Protein AF-A0A1I4VR45-F1 (afdb_monomer)

Secondary structure (DSSP, 8-state):
---SEEE-SS-EEETTEEP-TTS-HHHHHHHH-S-SEEETTTEEEETTTTEEEE-TTS-TTPPP---HHHHTT-EEEEES--TTSHHHHBT-SGGGTT-B-HHHHHHHHHHH-GGG--HHHHHHHHHHTSTTSTT-GGGSS--SS---S-EEETTEEE-TT--HHHHHHHHHTTTPPPPEE---S-SSS--TT----SEEEEE-SS-----TT--SEEEEEEEEEETTEEEEEEEEEEETT------

pLDDT: mean 89.6, std 9.97, range [45.88, 98.44]

Foldseek 3Di:
DDFQWEAEFAFTHGNNHGDPQLAACVVVCVVLNAFPDAQAQAKGHNLVAQKIWGQPVADSDDHDDRGSVRRLFIKIKAFLDALPDPLNQCQFAPFRRPLHALVSVQVVCVPPPVVPDDPVNSVLRHQLQDDVHVVDRSNTRGRNDHHAGWYDYVHQIDGWPDFLVNSQVSQVVVVHAGWWFDPPPPPPDPRTRDRPQQFGKTFGPPDDSDDPVPAQKTKGWIWTGTRRTTGIIMIHIDGHVPPDPND

Nearest PDB structures (foldseek):
  2cye-assembly3_D  TM=7.005E-01  e=1.967E+00  Thermus thermophilus HB8
  5m6k-assembly1_A  TM=5.484E-01  e=4.111E+00  Rhodnius prolixus
  4az1-assembly1_B  TM=4.831E-01  e=8.593E+00  Trypanosoma cruzi
  6v8l-assembly1_A  TM=2.311E-01  e=4.649E+00  Arachis hypogaea
  6v8h-assembly1_A  TM=2.171E-01  e=8.081E+00  Arachis hypogaea

Sequence (247 aa):
MTTDFQLTECEAYYKGKPLPFGKPIEEWEKLFGKPTRKFHEATFIWDHLGLAIDNGNVTKDQPYDPSFEVRKHDKLIIFYSNLDSPAGQKGKLKFAFERESAAYLINEYKKGNPALLTKELEKKITDDRSIGGEMGPDHFIYPYTPYKQTVTIDGSEIHAGISLKELNKNRKAKDLETFTFRDDNMNLVDESGTTNGDNGEYWNDNRKIECPKKQNYYFLNSVQYSGAELEYIKIGYRVQGDDSPYF

InterPro domains:
  IPR056640 Domain of unknown function DUF7738 [PF24880] (5-167)

Mean predicted aligned error: 5.23 Å

Structure (mmCIF, N/CA/C/O backbone):
data_AF-A0A1I4VR45-F1
#
_entry.id   AF-A0A1I4VR45-F1
#
loop_
_atom_site.group_PDB
_atom_site.id
_atom_site.type_symbol
_atom_site.label_atom_id
_atom_site.label_alt_id
_atom_site.label_comp_id
_atom_site.label_asym_id
_atom_site.label_entity_id
_atom_site.label_seq_id
_atom_site.pdbx_PDB_ins_code
_atom_site.Cartn_x
_atom_site.Cartn_y
_atom_site.Cartn_z
_atom_site.occupancy
_atom_site.B_iso_or_equiv
_atom_site.auth_seq_id
_atom_site.auth_comp_id
_atom_site.auth_asym_id
_atom_site.auth_atom_id
_atom_site.pdbx_PDB_model_num
ATOM 1 N N . MET A 1 1 ? -3.971 -21.003 12.040 1.00 45.88 1 MET A N 1
ATOM 2 C CA . MET A 1 1 ? -2.929 -19.961 11.933 1.00 45.88 1 MET A CA 1
ATOM 3 C C . MET A 1 1 ? -3.488 -18.709 12.579 1.00 45.88 1 MET A C 1
ATOM 5 O O . MET A 1 1 ? -4.634 -18.389 12.308 1.00 45.88 1 MET A O 1
ATOM 9 N N . THR A 1 2 ? -2.756 -18.062 13.480 1.00 59.88 2 THR A N 1
ATOM 10 C CA . THR A 1 2 ? -3.157 -16.757 14.026 1.00 59.88 2 THR A CA 1
ATOM 11 C C . THR A 1 2 ? -2.757 -15.678 13.035 1.00 59.88 2 THR A C 1
ATOM 13 O O . THR A 1 2 ? -1.574 -15.527 12.747 1.00 59.88 2 THR A O 1
ATOM 16 N N . THR A 1 3 ? -3.745 -14.972 12.496 1.00 82.25 3 THR A N 1
ATOM 17 C CA . THR A 1 3 ? -3.566 -13.816 11.619 1.00 82.25 3 THR A CA 1
ATOM 18 C C . THR A 1 3 ? -2.735 -12.749 12.325 1.00 82.25 3 THR A C 1
ATOM 20 O O . THR A 1 3 ? -3.047 -12.376 13.457 1.00 82.25 3 THR A O 1
ATOM 23 N N . ASP A 1 4 ? -1.681 -12.267 11.670 1.00 91.69 4 ASP A N 1
ATOM 24 C CA . ASP A 1 4 ? -0.754 -11.295 12.254 1.00 91.69 4 ASP A CA 1
ATOM 25 C C . ASP A 1 4 ? -1.441 -9.946 12.481 1.00 91.69 4 ASP A C 1
ATOM 27 O O . ASP A 1 4 ? -1.261 -9.359 13.542 1.00 91.69 4 ASP A O 1
ATOM 31 N N . PHE A 1 5 ? -2.264 -9.483 11.534 1.00 97.06 5 PHE A N 1
ATOM 32 C CA . PHE A 1 5 ? -3.072 -8.274 11.698 1.00 97.06 5 PHE A CA 1
ATOM 33 C C . PHE A 1 5 ? -4.554 -8.591 11.888 1.00 97.06 5 PHE A C 1
ATOM 35 O O . PHE A 1 5 ? -5.157 -9.368 11.137 1.00 97.06 5 PHE A O 1
ATOM 42 N N . GLN A 1 6 ? -5.145 -7.918 12.870 1.00 97.06 6 GLN A N 1
ATOM 43 C CA . GLN A 1 6 ? -6.573 -7.960 13.165 1.00 97.06 6 GLN A CA 1
ATOM 44 C C . GLN A 1 6 ? -7.091 -6.531 13.207 1.00 97.06 6 GLN A C 1
ATOM 46 O O . GLN A 1 6 ? -6.713 -5.753 14.083 1.00 97.06 6 GLN A O 1
ATOM 51 N N . LEU A 1 7 ? -7.904 -6.184 12.217 1.00 95.56 7 LEU A N 1
ATOM 52 C CA . LEU A 1 7 ? -8.380 -4.834 11.976 1.00 95.56 7 LEU A CA 1
ATOM 53 C C . LEU A 1 7 ? -9.901 -4.813 12.074 1.00 95.56 7 LEU A C 1
ATOM 55 O O . LEU A 1 7 ? -10.593 -5.694 11.564 1.00 95.56 7 LEU A O 1
ATOM 59 N N . THR A 1 8 ? -10.413 -3.782 12.718 1.00 92.69 8 THR A N 1
ATOM 60 C CA . THR A 1 8 ? -11.829 -3.421 12.761 1.00 92.69 8 THR A CA 1
ATOM 61 C C . THR A 1 8 ? -11.921 -1.902 12.662 1.00 92.69 8 THR A C 1
ATOM 63 O O . THR A 1 8 ? -10.898 -1.216 12.601 1.00 92.69 8 THR A O 1
ATOM 66 N N . GLU A 1 9 ? -13.128 -1.352 12.685 1.00 88.88 9 GLU A N 1
ATOM 67 C CA . GLU A 1 9 ? -13.327 0.099 12.795 1.00 88.88 9 GLU A CA 1
ATOM 68 C C . GLU A 1 9 ? -12.863 0.667 14.147 1.00 88.88 9 GLU A C 1
ATOM 70 O O . GLU A 1 9 ? -12.523 1.843 14.234 1.00 88.88 9 GLU A O 1
ATOM 75 N N . CYS A 1 10 ? -12.804 -0.146 15.205 1.00 89.62 10 CYS A N 1
ATOM 76 C CA . CYS A 1 10 ? -12.547 0.344 16.564 1.00 89.62 10 CYS A CA 1
ATOM 77 C C . CYS A 1 10 ? -11.183 -0.043 17.116 1.00 89.62 10 CYS A C 1
ATOM 79 O O . CYS A 1 10 ? -10.650 0.635 17.993 1.00 89.62 10 CYS A O 1
ATOM 81 N N . GLU A 1 11 ? -10.614 -1.130 16.616 1.00 92.25 11 GLU A N 1
ATOM 82 C CA . GLU A 1 11 ? -9.386 -1.704 17.134 1.00 92.25 11 GLU A CA 1
ATOM 83 C C . GLU A 1 11 ? -8.515 -2.216 15.987 1.00 92.25 11 GLU A C 1
ATOM 85 O O . GLU A 1 11 ? -9.010 -2.824 15.034 1.00 92.25 11 GLU A O 1
ATOM 90 N N . ALA A 1 12 ? -7.210 -1.984 16.102 1.00 94.94 12 ALA A N 1
ATOM 91 C CA . ALA A 1 12 ? -6.215 -2.427 15.140 1.00 94.94 12 ALA A CA 1
ATOM 92 C C . ALA A 1 12 ? -5.033 -3.050 15.893 1.00 94.94 12 ALA A C 1
ATOM 94 O O . ALA A 1 12 ? -4.385 -2.391 16.712 1.00 94.94 12 ALA A O 1
ATOM 95 N N . TYR A 1 13 ? -4.767 -4.327 15.631 1.00 96.75 13 TYR A N 1
ATOM 96 C CA . TYR A 1 13 ? -3.765 -5.121 16.336 1.00 96.75 13 TYR A CA 1
ATOM 97 C C . TYR A 1 13 ? -2.753 -5.744 15.380 1.00 96.75 13 TYR A C 1
ATOM 99 O O . TYR A 1 13 ? -3.104 -6.164 14.278 1.00 96.75 13 TYR A O 1
ATOM 107 N N . TYR A 1 14 ? -1.518 -5.890 15.862 1.00 96.56 14 TYR A N 1
ATOM 108 C CA . TYR A 1 14 ? -0.486 -6.741 15.280 1.00 96.56 14 TYR A CA 1
ATOM 109 C C . TYR A 1 14 ? 0.009 -7.749 16.322 1.00 96.56 14 TYR A C 1
ATOM 111 O O . TYR A 1 14 ? 0.486 -7.367 17.393 1.00 96.56 14 TYR A O 1
ATOM 119 N N . LYS A 1 15 ? -0.130 -9.047 16.035 1.00 94.50 15 LYS A N 1
ATOM 120 C CA . LYS A 1 15 ? 0.226 -10.165 16.928 1.00 94.50 15 LYS A CA 1
ATOM 121 C C . LYS A 1 15 ? -0.343 -9.989 18.344 1.00 94.50 15 LYS A C 1
ATOM 123 O O . LYS A 1 15 ? 0.348 -10.188 19.341 1.00 94.50 15 LYS A O 1
ATOM 128 N N . GLY A 1 16 ? -1.606 -9.559 18.419 1.00 94.06 16 GLY A N 1
ATOM 129 C CA . GLY A 1 16 ? -2.333 -9.310 19.669 1.00 94.06 16 GLY A CA 1
ATOM 130 C C . GLY A 1 16 ? -1.947 -8.026 20.416 1.00 94.06 16 GLY A C 1
ATOM 131 O O . GLY A 1 16 ? -2.488 -7.771 21.489 1.00 94.06 16 GLY A O 1
ATOM 132 N N . LYS A 1 17 ? -1.034 -7.202 19.884 1.00 95.75 17 LYS A N 1
ATOM 133 C CA . LYS A 1 17 ? -0.648 -5.909 20.472 1.00 95.75 17 LYS A CA 1
ATOM 134 C C . LYS A 1 17 ? -1.298 -4.747 19.710 1.00 95.75 17 LYS A C 1
ATOM 136 O O . LYS A 1 17 ? -1.306 -4.800 18.481 1.00 95.75 17 LYS A O 1
ATOM 141 N N . PRO A 1 18 ? -1.841 -3.720 20.393 1.00 95.31 18 PRO A N 1
ATOM 142 C CA . PRO A 1 18 ? -2.417 -2.556 19.722 1.00 95.31 18 PRO A CA 1
ATOM 143 C C . PRO A 1 18 ? -1.399 -1.859 18.819 1.00 95.31 18 PRO A C 1
ATOM 145 O O . PRO A 1 18 ? -0.242 -1.687 19.210 1.00 95.31 18 PRO A O 1
ATOM 148 N N . LEU A 1 19 ? -1.835 -1.431 17.636 1.00 96.06 19 LEU A N 1
ATOM 149 C CA . LEU A 1 19 ? -1.025 -0.601 16.751 1.00 96.06 19 LEU A CA 1
ATOM 150 C C . LEU A 1 19 ? -0.939 0.839 17.292 1.00 96.06 19 LEU A C 1
ATOM 152 O O . LEU A 1 19 ? -1.965 1.409 17.672 1.00 96.06 19 LEU A O 1
ATOM 156 N N . PRO A 1 20 ? 0.255 1.455 17.331 1.00 94.69 20 PRO A N 1
ATOM 157 C CA . PRO A 1 20 ? 0.484 2.714 18.029 1.00 94.69 20 PRO A CA 1
ATOM 158 C C . PRO A 1 20 ? 0.199 3.933 17.132 1.00 94.69 20 PRO A C 1
ATOM 160 O O . PRO A 1 20 ? 1.024 4.834 16.997 1.00 94.69 20 PRO A O 1
ATOM 163 N N . PHE A 1 21 ? -0.983 3.987 16.517 1.00 91.44 21 PHE A N 1
ATOM 164 C CA . PHE A 1 21 ? -1.409 5.159 15.747 1.00 91.44 21 PHE A CA 1
ATOM 165 C C . PHE A 1 21 ? -1.431 6.433 16.601 1.00 91.44 21 PHE A C 1
ATOM 167 O O . PHE A 1 21 ? -1.765 6.402 17.789 1.00 91.44 21 PHE A O 1
ATOM 174 N N . GLY A 1 22 ? -1.030 7.561 16.005 1.00 88.25 22 GLY A N 1
ATOM 175 C CA . GLY A 1 22 ? -0.855 8.825 16.724 1.00 88.25 22 GLY A CA 1
ATOM 176 C C . GLY A 1 22 ? 0.333 8.842 17.693 1.00 88.25 22 GLY A C 1
ATOM 177 O O . GLY A 1 22 ? 0.500 9.811 18.432 1.00 88.25 22 GLY A O 1
ATOM 178 N N . LYS A 1 23 ? 1.156 7.789 17.740 1.00 91.75 23 LYS A N 1
ATOM 179 C CA . LYS A 1 23 ? 2.387 7.761 18.536 1.00 91.75 23 LYS A CA 1
ATOM 180 C C . LYS A 1 23 ? 3.621 7.990 17.656 1.00 91.75 23 LYS A C 1
ATOM 182 O O . LYS A 1 23 ? 3.561 7.749 16.449 1.00 91.75 23 LYS A O 1
ATOM 187 N N . PRO A 1 24 ? 4.744 8.410 18.265 1.00 92.25 24 PRO A N 1
ATOM 188 C CA . PRO A 1 24 ? 6.026 8.497 17.577 1.00 92.25 24 PRO A CA 1
ATOM 189 C C . PRO A 1 24 ? 6.456 7.159 16.956 1.00 92.25 24 PRO A C 1
ATOM 191 O O . PRO A 1 24 ? 6.084 6.084 17.440 1.00 92.25 24 PRO A O 1
ATOM 194 N N . ILE A 1 25 ? 7.274 7.221 15.904 1.00 92.25 25 ILE A N 1
ATOM 195 C CA . ILE A 1 25 ? 7.778 6.059 15.163 1.00 92.25 25 ILE A CA 1
ATOM 196 C C . ILE A 1 25 ? 8.513 5.055 16.059 1.00 92.25 25 ILE A C 1
ATOM 198 O O . ILE A 1 25 ? 8.456 3.855 15.820 1.00 92.25 25 ILE A O 1
ATOM 202 N N . GLU A 1 26 ? 9.121 5.516 17.148 1.00 94.50 26 GLU A N 1
ATOM 203 C CA . GLU A 1 26 ? 9.800 4.690 18.142 1.00 94.50 26 GLU A CA 1
ATOM 204 C C . GLU A 1 26 ? 8.857 3.659 18.790 1.00 94.50 26 GLU A C 1
ATOM 206 O O . GLU A 1 26 ? 9.293 2.572 19.166 1.00 94.50 26 GLU A O 1
ATOM 211 N N . GLU A 1 27 ? 7.555 3.951 18.901 1.00 96.38 27 GLU A N 1
ATOM 212 C CA . GLU A 1 27 ? 6.568 2.968 19.369 1.00 96.38 27 GLU A CA 1
ATOM 213 C C . GLU A 1 27 ? 6.272 1.902 18.307 1.00 96.38 27 GLU A C 1
ATOM 215 O O . GLU A 1 27 ? 6.090 0.730 18.641 1.00 96.38 27 GLU A O 1
ATOM 220 N N . TRP A 1 28 ? 6.283 2.273 17.025 1.00 96.12 28 TRP A N 1
ATOM 221 C CA . TRP A 1 28 ? 6.156 1.328 15.913 1.00 96.12 28 TRP A CA 1
ATOM 222 C C . TRP A 1 28 ? 7.382 0.414 15.816 1.00 96.12 28 TRP A C 1
ATOM 224 O O . TRP A 1 28 ? 7.248 -0.795 15.618 1.00 96.12 28 TRP A O 1
ATOM 234 N N . GLU A 1 29 ? 8.579 0.956 16.049 1.00 96.44 29 GLU A N 1
ATOM 235 C CA . GLU A 1 29 ? 9.826 0.189 16.050 1.00 96.44 29 GLU A CA 1
ATOM 236 C C . GLU A 1 29 ? 9.860 -0.907 17.124 1.00 96.44 29 GLU A C 1
ATOM 238 O O . GLU A 1 29 ? 10.463 -1.960 16.918 1.00 96.44 29 GLU A O 1
ATOM 243 N N . LYS A 1 30 ? 9.173 -0.722 18.258 1.00 97.00 30 LYS A N 1
ATOM 244 C CA . LYS A 1 30 ? 9.039 -1.777 19.281 1.00 97.00 30 LYS A CA 1
ATOM 245 C C . LYS A 1 30 ? 8.255 -2.992 18.780 1.00 97.00 30 LYS A C 1
ATOM 247 O O . LYS A 1 30 ? 8.406 -4.081 19.337 1.00 97.00 30 LYS A O 1
ATOM 252 N N . LEU A 1 31 ? 7.399 -2.816 17.770 1.00 96.00 31 LEU A N 1
ATOM 253 C CA . LEU A 1 31 ? 6.607 -3.889 17.165 1.00 96.00 31 LEU A CA 1
ATOM 254 C C . LEU A 1 31 ? 7.294 -4.496 15.940 1.00 96.00 31 LEU A C 1
ATOM 256 O O . LEU A 1 31 ? 7.266 -5.716 15.770 1.00 96.00 31 LEU A O 1
ATOM 260 N N . PHE A 1 32 ? 7.893 -3.655 15.098 1.00 96.44 32 PHE A N 1
ATOM 261 C CA . PHE A 1 32 ? 8.393 -4.043 13.777 1.00 96.44 32 PHE A CA 1
ATOM 262 C C . PHE A 1 32 ? 9.925 -4.080 13.664 1.00 96.44 32 PHE A C 1
ATOM 264 O O . PHE A 1 32 ? 10.452 -4.533 12.653 1.00 96.44 32 PHE A O 1
ATOM 271 N N . GLY A 1 33 ? 10.657 -3.635 14.686 1.00 96.62 33 GLY A N 1
ATOM 272 C CA . GLY A 1 33 ? 12.092 -3.356 14.591 1.00 96.62 33 GLY A CA 1
ATOM 273 C C . GLY A 1 33 ? 12.367 -2.022 13.892 1.00 96.62 33 GLY A C 1
ATOM 274 O O . GLY A 1 33 ? 11.452 -1.247 13.628 1.00 96.62 33 GLY A O 1
ATOM 275 N N . LYS A 1 34 ? 13.632 -1.733 13.574 1.00 96.62 34 LYS A N 1
ATOM 276 C CA . LYS A 1 34 ? 13.997 -0.505 12.848 1.00 96.62 34 LYS A CA 1
ATOM 277 C C . LYS A 1 34 ? 13.484 -0.534 11.398 1.00 96.62 34 LYS A C 1
ATOM 279 O O . LYS A 1 34 ? 13.554 -1.598 10.774 1.00 96.62 34 LYS A O 1
ATOM 284 N N . PRO A 1 35 ? 13.009 0.600 10.847 1.00 96.25 35 PRO A N 1
ATOM 285 C CA . PRO A 1 35 ? 12.669 0.684 9.432 1.00 96.25 35 PRO A CA 1
ATOM 286 C C . PRO A 1 35 ? 13.918 0.430 8.582 1.00 96.25 35 PRO A C 1
ATOM 288 O O . PRO A 1 35 ? 15.029 0.813 8.950 1.00 96.25 35 PRO A O 1
ATOM 291 N N . THR A 1 36 ? 13.736 -0.233 7.443 1.00 96.44 36 THR A N 1
ATOM 292 C CA . THR A 1 36 ? 14.817 -0.531 6.494 1.00 96.44 36 THR A CA 1
ATOM 293 C C . THR A 1 36 ? 15.268 0.728 5.767 1.00 96.44 36 THR A C 1
ATOM 295 O O . THR A 1 36 ? 16.462 0.927 5.552 1.00 96.44 36 THR A O 1
ATOM 298 N N . ARG A 1 37 ? 14.315 1.595 5.423 1.00 93.69 37 ARG A N 1
ATOM 299 C CA . ARG A 1 37 ? 14.575 2.870 4.763 1.00 93.69 37 ARG A CA 1
ATOM 300 C C . ARG A 1 37 ? 13.486 3.874 5.093 1.00 93.69 37 ARG A C 1
ATOM 302 O O . ARG A 1 37 ? 12.403 3.518 5.565 1.00 93.69 37 ARG A O 1
ATOM 309 N N . LYS A 1 38 ? 13.786 5.132 4.808 1.00 89.25 38 LYS A N 1
ATOM 310 C CA . LYS A 1 38 ? 12.777 6.175 4.727 1.00 89.25 38 LYS A CA 1
ATOM 311 C C . LYS A 1 38 ? 12.531 6.528 3.271 1.00 89.25 38 LYS A C 1
ATOM 313 O O . LYS A 1 38 ? 13.450 6.478 2.455 1.00 89.25 38 LYS A O 1
ATOM 318 N N . PHE A 1 39 ? 11.300 6.899 2.970 1.00 81.69 39 PHE A N 1
ATOM 319 C CA . PHE A 1 39 ? 10.969 7.620 1.756 1.00 81.69 39 PHE A CA 1
ATOM 320 C C . PHE A 1 39 ? 10.630 9.050 2.177 1.00 81.69 39 PHE A C 1
ATOM 322 O O . PHE A 1 39 ? 9.685 9.276 2.931 1.00 81.69 39 PHE A O 1
ATOM 329 N N . HIS A 1 40 ? 11.481 9.999 1.779 1.00 77.44 40 HIS A N 1
ATOM 330 C CA . HIS A 1 40 ? 11.501 11.349 2.364 1.00 77.44 40 HIS A CA 1
ATOM 331 C C . HIS A 1 40 ? 11.670 11.306 3.900 1.00 77.44 40 HIS A C 1
ATOM 333 O O . HIS A 1 40 ? 12.160 10.313 4.435 1.00 77.44 40 HIS A O 1
ATOM 339 N N . GLU A 1 41 ? 11.315 12.369 4.624 1.00 74.94 41 GLU A N 1
ATOM 340 C CA . GLU A 1 41 ? 11.425 12.399 6.096 1.00 74.94 41 GLU A CA 1
ATOM 341 C C . GLU A 1 41 ? 10.168 11.903 6.835 1.00 74.94 41 GLU A C 1
ATOM 343 O O . GLU A 1 41 ? 10.192 11.742 8.058 1.00 74.94 41 GLU A O 1
ATOM 348 N N . ALA A 1 42 ? 9.086 11.612 6.108 1.00 79.00 42 ALA A N 1
ATOM 349 C CA . ALA A 1 42 ? 7.774 11.331 6.690 1.00 79.00 42 ALA A CA 1
ATOM 350 C C . ALA A 1 42 ? 7.296 9.881 6.549 1.00 79.00 42 ALA A C 1
ATOM 352 O O . ALA A 1 42 ? 6.427 9.458 7.316 1.00 79.00 42 ALA A O 1
ATOM 353 N N . THR A 1 43 ? 7.870 9.113 5.619 1.00 89.50 43 THR A N 1
ATOM 354 C CA . THR A 1 43 ? 7.450 7.737 5.347 1.00 89.50 43 THR A CA 1
ATOM 355 C C . THR A 1 43 ? 8.523 6.752 5.801 1.00 89.50 43 THR A C 1
ATOM 357 O O . THR A 1 43 ? 9.681 6.821 5.386 1.00 89.50 43 THR A O 1
ATOM 360 N N . PHE A 1 44 ? 8.136 5.792 6.635 1.00 94.19 44 PHE A N 1
ATOM 361 C CA . PHE A 1 44 ? 9.023 4.781 7.212 1.00 94.19 44 PHE A CA 1
ATOM 362 C C . PHE A 1 44 ? 8.665 3.410 6.654 1.00 94.19 44 PHE A C 1
ATOM 364 O O . PHE A 1 44 ? 7.510 2.997 6.740 1.00 94.19 44 PHE A O 1
ATOM 371 N N . ILE A 1 45 ? 9.640 2.706 6.080 1.00 96.75 45 ILE A N 1
ATOM 372 C CA . ILE A 1 45 ? 9.398 1.493 5.293 1.00 96.75 45 ILE A CA 1
ATOM 373 C C . ILE A 1 45 ? 10.164 0.322 5.900 1.00 96.75 45 ILE A C 1
ATOM 375 O O . ILE A 1 45 ? 11.376 0.386 6.114 1.00 96.75 45 ILE A O 1
ATOM 379 N N . TRP A 1 46 ? 9.456 -0.777 6.137 1.00 97.88 46 TRP A N 1
ATOM 380 C CA . TRP A 1 46 ? 10.020 -2.060 6.544 1.00 97.88 46 TRP A CA 1
ATOM 381 C C . TRP A 1 46 ? 9.993 -3.002 5.345 1.00 97.88 46 TRP A C 1
ATOM 383 O O . TRP A 1 46 ? 9.059 -3.791 5.186 1.00 97.88 46 TRP A O 1
ATOM 393 N N . ASP A 1 47 ? 11.029 -2.931 4.500 1.00 97.25 47 ASP A N 1
ATOM 394 C CA . ASP A 1 47 ? 11.085 -3.681 3.236 1.00 97.25 47 ASP A CA 1
ATOM 395 C C . ASP A 1 47 ? 10.910 -5.187 3.436 1.00 97.25 47 ASP A C 1
ATOM 397 O O . ASP A 1 47 ? 10.267 -5.847 2.629 1.00 97.25 47 ASP A O 1
ATOM 401 N N . HIS A 1 48 ? 11.460 -5.722 4.526 1.00 95.69 48 HIS A N 1
ATOM 402 C CA . HIS A 1 48 ? 11.408 -7.141 4.876 1.00 95.69 48 HIS A CA 1
ATOM 403 C C . HIS A 1 48 ? 10.046 -7.600 5.418 1.00 95.69 48 HIS A C 1
ATOM 405 O O . HIS A 1 48 ? 9.778 -8.801 5.446 1.00 95.69 48 HIS A O 1
ATOM 411 N N . LEU A 1 49 ? 9.201 -6.663 5.861 1.00 96.44 49 LEU A N 1
ATOM 412 C CA . LEU A 1 49 ? 7.848 -6.948 6.339 1.00 96.44 49 LEU A CA 1
ATOM 413 C C . LEU A 1 49 ? 6.780 -6.623 5.299 1.00 96.44 49 LEU A C 1
ATOM 415 O O . LEU A 1 49 ? 5.650 -7.039 5.492 1.00 96.44 49 LEU A O 1
ATOM 419 N N . GLY A 1 50 ? 7.080 -5.882 4.233 1.00 97.56 50 GLY A N 1
ATOM 420 C CA . GLY A 1 50 ? 6.044 -5.443 3.297 1.00 97.56 50 GLY A CA 1
ATOM 421 C C . GLY A 1 50 ? 5.138 -4.350 3.860 1.00 97.56 50 GLY A C 1
ATOM 422 O O . GLY A 1 50 ? 3.954 -4.310 3.531 1.00 97.56 50 GLY A O 1
ATOM 423 N N . LEU A 1 51 ? 5.677 -3.477 4.718 1.00 97.94 51 LEU A N 1
ATOM 424 C CA . LEU A 1 51 ? 4.916 -2.446 5.428 1.00 97.94 51 LEU A CA 1
ATOM 425 C C . LEU A 1 51 ? 5.503 -1.051 5.208 1.00 97.94 51 LEU A C 1
ATOM 427 O O . LEU A 1 51 ? 6.725 -0.892 5.136 1.00 97.94 51 LEU A O 1
ATOM 431 N N . ALA A 1 52 ? 4.638 -0.040 5.223 1.00 96.88 52 ALA A N 1
ATOM 432 C CA . ALA A 1 52 ? 5.034 1.353 5.393 1.00 96.88 52 ALA A CA 1
ATOM 433 C C . ALA A 1 52 ? 4.110 2.084 6.375 1.00 96.88 52 ALA A C 1
ATOM 435 O O . ALA A 1 52 ? 2.915 1.797 6.439 1.00 96.88 52 ALA A O 1
ATOM 436 N N . ILE A 1 53 ? 4.670 3.047 7.105 1.00 95.06 53 ILE A N 1
ATOM 437 C CA . ILE A 1 53 ? 3.914 4.088 7.803 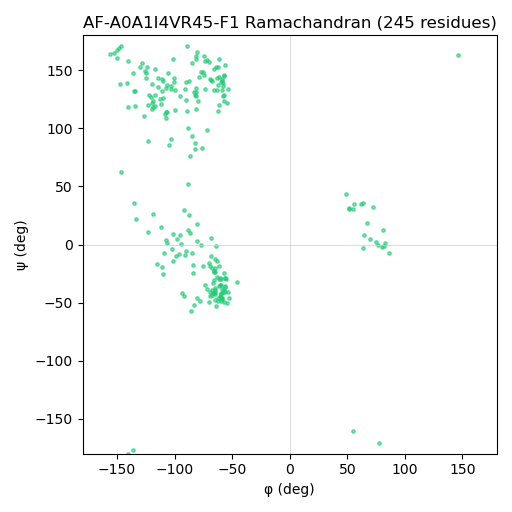1.00 95.06 53 ILE A CA 1
ATOM 438 C C . ILE A 1 53 ? 4.119 5.376 7.029 1.00 95.06 53 ILE A C 1
ATOM 440 O O . ILE A 1 53 ? 5.243 5.873 6.957 1.00 95.06 53 ILE A O 1
ATOM 444 N N . ASP A 1 54 ? 3.042 5.884 6.447 1.00 90.12 54 ASP A N 1
ATOM 445 C CA . ASP A 1 54 ? 3.030 7.104 5.656 1.00 90.12 54 ASP A CA 1
ATOM 446 C C . ASP A 1 54 ? 2.277 8.221 6.372 1.00 90.12 54 ASP A C 1
ATOM 448 O O . ASP A 1 54 ? 1.236 7.986 6.983 1.00 90.12 54 ASP A O 1
ATOM 452 N N . ASN A 1 55 ? 2.775 9.445 6.249 1.00 83.00 55 ASN A N 1
ATOM 453 C CA . ASN A 1 55 ? 2.044 10.635 6.647 1.00 83.00 55 ASN A CA 1
ATOM 454 C C . ASN A 1 55 ? 1.941 11.574 5.446 1.00 83.00 55 ASN A C 1
ATOM 456 O O . ASN A 1 55 ? 2.785 12.444 5.245 1.00 83.00 55 ASN A O 1
ATOM 460 N N . GLY A 1 56 ? 0.881 11.400 4.657 1.00 67.75 56 GLY A N 1
ATOM 461 C CA . GLY A 1 56 ? 0.655 12.175 3.435 1.00 67.75 56 GLY A CA 1
ATOM 462 C C . GLY A 1 56 ? 0.444 13.685 3.624 1.00 67.75 56 GLY A C 1
ATOM 463 O O . GLY A 1 56 ? 0.267 14.381 2.629 1.00 67.75 56 GLY A O 1
ATOM 464 N N . ASN A 1 57 ? 0.450 14.200 4.862 1.00 65.56 57 ASN A N 1
ATOM 465 C CA . ASN A 1 57 ? 0.334 15.634 5.154 1.00 65.56 57 ASN A CA 1
ATOM 466 C C . ASN A 1 57 ? 1.691 16.324 5.369 1.00 65.56 57 ASN A C 1
ATOM 468 O O . ASN A 1 57 ? 1.734 17.549 5.473 1.00 65.56 57 ASN A O 1
ATOM 472 N N . VAL A 1 58 ? 2.789 15.568 5.443 1.00 63.19 58 VAL A N 1
ATOM 473 C CA . VAL A 1 58 ? 4.137 16.121 5.602 1.00 63.19 58 VAL A CA 1
ATOM 474 C C . VAL A 1 58 ? 4.777 16.251 4.223 1.00 63.19 58 VAL A C 1
ATOM 476 O O . VAL A 1 58 ? 4.799 15.300 3.440 1.00 63.19 58 VAL A O 1
ATOM 479 N N . THR A 1 59 ? 5.283 17.439 3.890 1.00 62.56 59 THR A N 1
ATOM 480 C CA . THR A 1 59 ? 5.958 17.640 2.601 1.00 62.56 59 THR A CA 1
ATOM 481 C C . THR A 1 59 ? 7.337 16.979 2.598 1.00 62.56 59 THR A C 1
ATOM 483 O O . THR A 1 59 ? 7.947 16.761 3.643 1.00 62.56 59 THR A O 1
ATOM 486 N N . LYS A 1 60 ? 7.850 16.681 1.398 1.00 62.31 60 LYS A N 1
ATOM 487 C CA . LYS A 1 60 ? 9.128 15.989 1.154 1.00 62.31 60 LYS A CA 1
ATOM 488 C C . LYS A 1 60 ? 10.317 16.502 1.988 1.00 62.31 60 LYS A C 1
ATOM 490 O O . LYS A 1 60 ? 11.176 15.701 2.348 1.00 62.31 60 LYS A O 1
ATOM 495 N N . ASP A 1 61 ? 10.335 17.796 2.303 1.00 67.19 61 ASP A N 1
ATOM 496 C CA . ASP A 1 61 ? 11.454 18.484 2.958 1.00 67.19 61 ASP A CA 1
ATOM 497 C C . ASP A 1 61 ? 11.177 18.862 4.427 1.00 67.19 61 ASP A C 1
ATOM 499 O O . ASP A 1 61 ? 11.994 19.532 5.063 1.00 67.19 61 ASP A O 1
ATOM 503 N N . GLN A 1 62 ? 10.025 18.475 4.984 1.00 69.31 62 GLN A N 1
ATOM 504 C CA . GLN A 1 62 ? 9.709 18.755 6.383 1.00 69.31 62 GLN A CA 1
ATOM 505 C C . GLN A 1 62 ? 10.372 17.727 7.309 1.00 69.31 62 GLN A C 1
ATOM 507 O O . GLN A 1 62 ? 10.250 16.525 7.071 1.00 69.31 62 GLN A O 1
ATOM 512 N N . PRO A 1 63 ? 11.058 18.167 8.381 1.00 75.56 63 PRO A N 1
ATOM 513 C CA . PRO A 1 63 ? 11.657 17.248 9.335 1.00 75.56 63 PRO A CA 1
ATOM 514 C C . PRO A 1 63 ? 10.578 16.409 10.023 1.00 75.56 63 PRO A C 1
ATOM 516 O O . PRO A 1 63 ? 9.444 16.851 10.204 1.00 75.56 63 PRO A O 1
ATOM 519 N N . TYR A 1 64 ? 10.959 15.208 10.453 1.00 80.25 64 TYR A N 1
ATOM 520 C CA . TYR A 1 64 ? 10.093 14.347 11.251 1.00 80.25 64 TYR A CA 1
ATOM 521 C C . TYR A 1 64 ? 9.578 15.076 12.505 1.00 80.25 64 TYR A C 1
ATOM 523 O O . TYR A 1 64 ? 10.369 15.500 13.351 1.00 80.25 64 TYR A O 1
ATOM 531 N N . ASP A 1 65 ? 8.252 15.166 12.635 1.00 83.44 65 ASP A N 1
ATOM 532 C CA . ASP A 1 65 ? 7.569 15.667 13.827 1.00 83.44 65 ASP A CA 1
ATOM 533 C C . ASP A 1 65 ? 6.898 14.500 14.582 1.00 83.44 65 ASP A C 1
ATOM 535 O O . ASP A 1 65 ? 5.961 13.888 14.058 1.00 83.44 65 ASP A O 1
ATOM 539 N N . PRO A 1 66 ? 7.349 14.168 15.808 1.00 85.19 66 PRO A N 1
ATOM 540 C CA . PRO A 1 66 ? 6.741 13.124 16.632 1.00 85.19 66 PRO A CA 1
ATOM 541 C C . PRO A 1 66 ? 5.428 13.561 17.310 1.00 85.19 66 PRO A C 1
ATOM 543 O O . PRO A 1 66 ? 4.845 12.773 18.060 1.00 85.19 66 PRO A O 1
ATOM 546 N N . SER A 1 67 ? 4.971 14.803 17.116 1.00 86.00 67 SER A N 1
ATOM 547 C CA . SER A 1 67 ? 3.772 15.340 17.757 1.00 86.00 67 SER A CA 1
ATOM 548 C C . SER A 1 67 ? 2.505 14.595 17.338 1.00 86.00 67 SER A C 1
ATOM 550 O O . SER A 1 67 ? 2.314 14.214 16.183 1.00 86.00 67 SER A O 1
ATOM 552 N N . PHE A 1 68 ? 1.581 14.423 18.284 1.00 84.25 68 PHE A N 1
ATOM 553 C CA . PHE A 1 68 ? 0.290 13.794 18.002 1.00 84.25 68 PHE A CA 1
ATOM 554 C C . PHE A 1 68 ? -0.479 14.510 16.879 1.00 84.25 68 PHE A C 1
ATOM 556 O O . PHE A 1 68 ? -1.123 13.843 16.076 1.00 84.25 68 PHE A O 1
ATOM 563 N N . GLU A 1 69 ? -0.381 15.840 16.783 1.00 84.50 69 GLU A N 1
ATOM 564 C CA . GLU A 1 69 ? -1.085 16.628 15.763 1.00 84.50 69 GLU A CA 1
ATOM 565 C C . GLU A 1 69 ? -0.698 16.245 14.335 1.00 84.50 69 GLU A C 1
ATOM 567 O O . GLU A 1 69 ? -1.557 16.222 13.458 1.00 84.50 69 GLU A O 1
ATOM 572 N N . VAL A 1 70 ? 0.564 15.877 14.112 1.00 82.81 70 VAL A N 1
ATOM 573 C CA . VAL A 1 70 ? 1.019 15.345 12.825 1.00 82.81 70 VAL A CA 1
ATOM 574 C C . VAL A 1 70 ? 0.712 13.852 12.737 1.00 82.81 70 VAL A C 1
ATOM 576 O O . VAL A 1 70 ? 0.060 13.400 11.793 1.00 82.81 70 VAL A O 1
ATOM 579 N N . ARG A 1 71 ? 1.125 13.070 13.743 1.00 85.25 71 ARG A N 1
ATOM 580 C CA . ARG A 1 71 ? 1.080 11.596 13.711 1.00 85.25 71 ARG A CA 1
ATOM 581 C C . ARG A 1 71 ? -0.333 11.007 13.746 1.00 85.25 71 ARG A C 1
ATOM 583 O O . ARG A 1 71 ? -0.520 9.852 13.369 1.00 85.25 71 ARG A O 1
ATOM 590 N N . LYS A 1 72 ? -1.356 11.762 14.161 1.00 84.12 72 LYS A N 1
ATOM 591 C CA . LYS A 1 72 ? -2.765 11.328 14.075 1.00 84.12 72 LYS A CA 1
ATOM 592 C C . LYS A 1 72 ? -3.236 11.119 12.628 1.00 84.12 72 LYS A C 1
ATOM 594 O O . LYS A 1 72 ? -4.259 10.483 12.416 1.00 84.12 72 LYS A O 1
ATOM 599 N N . HIS A 1 73 ? -2.491 11.609 11.639 1.00 84.19 73 HIS A N 1
ATOM 600 C CA . HIS A 1 73 ? -2.774 11.384 10.221 1.00 84.19 73 HIS A CA 1
ATOM 601 C C . HIS A 1 73 ? -1.956 10.244 9.601 1.00 84.19 73 HIS A C 1
ATOM 603 O O . HIS A 1 73 ? -2.060 10.018 8.395 1.00 84.19 73 HIS A O 1
ATOM 609 N N . ASP A 1 74 ? -1.167 9.522 10.404 1.00 88.56 74 ASP A N 1
ATOM 610 C CA . ASP A 1 74 ? -0.409 8.370 9.927 1.00 88.56 74 ASP A CA 1
ATOM 611 C C . ASP A 1 74 ? -1.331 7.298 9.329 1.00 88.56 74 ASP A C 1
ATOM 613 O O . ASP A 1 74 ? -2.402 6.970 9.857 1.00 88.56 74 ASP A O 1
ATOM 617 N N . LYS A 1 75 ? -0.854 6.704 8.240 1.00 92.69 75 LYS A N 1
ATOM 618 C CA . LYS A 1 75 ? -1.481 5.616 7.502 1.00 92.69 75 LYS A CA 1
ATOM 619 C C . LYS A 1 75 ? -0.537 4.422 7.531 1.00 92.69 75 LYS A C 1
ATOM 621 O O . LYS A 1 75 ? 0.597 4.514 7.065 1.00 92.69 75 LYS A O 1
ATOM 626 N N . LEU A 1 76 ? -1.003 3.293 8.056 1.00 96.88 76 LEU A N 1
ATOM 627 C CA . LEU A 1 76 ? -0.319 2.017 7.858 1.00 96.88 76 LEU A CA 1
ATOM 628 C C . LEU A 1 76 ? -0.730 1.462 6.498 1.00 96.88 76 LEU A C 1
ATOM 630 O O . LEU A 1 76 ? -1.920 1.331 6.214 1.00 96.88 76 LEU A O 1
ATOM 634 N N . ILE A 1 77 ? 0.254 1.090 5.689 1.00 97.69 77 ILE A N 1
ATOM 635 C CA . ILE A 1 77 ? 0.050 0.444 4.397 1.00 97.69 77 ILE A CA 1
ATOM 636 C C . ILE A 1 77 ? 0.713 -0.933 4.431 1.00 97.69 77 ILE A C 1
ATOM 638 O O . ILE A 1 77 ? 1.904 -1.055 4.719 1.00 97.69 77 ILE A O 1
ATOM 642 N N . ILE A 1 78 ? -0.075 -1.971 4.153 1.00 98.44 78 ILE A N 1
ATOM 643 C CA . ILE A 1 78 ? 0.356 -3.371 4.074 1.00 98.44 78 ILE A CA 1
ATOM 644 C C . ILE A 1 78 ? 0.351 -3.767 2.600 1.00 98.44 78 ILE A C 1
ATOM 646 O O . ILE A 1 78 ? -0.716 -3.902 2.002 1.00 98.44 78 ILE A O 1
ATOM 650 N N . PHE A 1 79 ? 1.528 -3.940 2.007 1.00 98.38 79 PHE A N 1
ATOM 651 C CA . PHE A 1 79 ? 1.680 -4.154 0.569 1.00 98.38 79 PHE A CA 1
ATOM 652 C C . PHE A 1 79 ? 1.637 -5.635 0.212 1.00 98.38 79 PHE A C 1
ATOM 654 O O . PHE A 1 79 ? 2.460 -6.406 0.689 1.00 98.38 79 PHE A O 1
ATOM 661 N N . TYR A 1 80 ? 0.733 -6.024 -0.682 1.00 97.88 80 TYR A N 1
ATOM 662 C CA . TYR A 1 80 ? 0.683 -7.359 -1.292 1.00 97.88 80 TYR A CA 1
ATOM 663 C C . TYR A 1 80 ? 1.325 -7.400 -2.685 1.00 97.88 80 TYR A C 1
ATOM 665 O O . TYR A 1 80 ? 1.582 -8.482 -3.209 1.00 97.88 80 TYR A O 1
ATOM 673 N N . SER A 1 81 ? 1.650 -6.231 -3.241 1.00 96.81 81 SER A N 1
ATOM 674 C CA . SER A 1 81 ? 2.390 -6.056 -4.491 1.00 96.81 81 SER A CA 1
ATOM 675 C C . SER A 1 81 ? 3.578 -5.104 -4.309 1.00 96.81 81 SER A C 1
ATOM 677 O O . SER A 1 81 ? 3.593 -4.264 -3.412 1.00 96.81 81 SER A O 1
ATOM 679 N N . ASN A 1 82 ? 4.584 -5.227 -5.175 1.00 96.81 82 ASN A N 1
ATOM 680 C CA . ASN A 1 82 ? 5.749 -4.340 -5.249 1.00 96.81 82 ASN A CA 1
ATOM 681 C C . ASN A 1 82 ? 6.068 -3.987 -6.716 1.00 96.81 82 ASN A C 1
ATOM 683 O O . ASN A 1 82 ? 5.371 -4.430 -7.630 1.00 96.81 82 ASN A O 1
ATOM 687 N N . LEU A 1 83 ? 7.145 -3.237 -6.963 1.00 96.62 83 LEU A N 1
ATOM 688 C CA . LEU A 1 83 ? 7.547 -2.817 -8.315 1.00 96.62 83 LEU A CA 1
ATOM 689 C C . LEU A 1 83 ? 7.881 -3.975 -9.276 1.00 96.62 83 LEU A C 1
ATOM 691 O O . LEU A 1 83 ? 7.851 -3.776 -10.490 1.00 96.62 83 LEU A O 1
ATOM 695 N N . ASP A 1 84 ? 8.151 -5.172 -8.754 1.00 95.25 84 ASP A N 1
ATOM 696 C CA . ASP A 1 84 ? 8.442 -6.368 -9.551 1.00 95.25 84 ASP A CA 1
ATOM 697 C C . ASP A 1 84 ? 7.189 -7.199 -9.874 1.00 95.25 84 ASP A C 1
ATOM 699 O O . ASP A 1 84 ? 7.257 -8.119 -10.692 1.00 95.25 84 ASP A O 1
ATOM 703 N N . SER A 1 85 ? 6.039 -6.879 -9.268 1.00 95.19 85 SER A N 1
ATOM 704 C CA . SER A 1 85 ? 4.745 -7.509 -9.570 1.00 95.19 85 SER A CA 1
ATOM 705 C C . SER A 1 85 ? 4.311 -7.274 -11.028 1.00 95.19 85 SER A C 1
ATOM 707 O O . SER A 1 85 ? 4.771 -6.318 -11.660 1.00 95.19 85 SER A O 1
ATOM 709 N N . PRO A 1 86 ? 3.392 -8.085 -11.590 1.00 94.25 86 PRO A N 1
ATOM 710 C CA . PRO A 1 86 ? 2.881 -7.873 -12.946 1.00 94.25 86 PRO A CA 1
ATOM 711 C C . PRO A 1 86 ? 2.324 -6.463 -13.190 1.00 94.25 86 PRO A C 1
ATOM 713 O O . PRO A 1 86 ? 2.580 -5.879 -14.248 1.00 94.25 86 PRO A O 1
ATOM 716 N N . ALA A 1 87 ? 1.592 -5.900 -12.223 1.00 94.06 87 ALA A N 1
ATOM 717 C CA . ALA A 1 87 ? 1.121 -4.516 -12.274 1.00 94.06 87 ALA A CA 1
ATOM 718 C C . ALA A 1 87 ? 2.273 -3.501 -12.131 1.00 94.06 87 ALA A C 1
ATOM 720 O O . ALA A 1 87 ? 2.319 -2.518 -12.875 1.00 94.06 87 ALA A O 1
ATOM 721 N N . GLY A 1 88 ? 3.238 -3.765 -11.243 1.00 95.31 88 GLY A N 1
ATOM 722 C CA . GLY A 1 88 ? 4.435 -2.939 -11.041 1.00 95.31 88 GLY A CA 1
ATOM 723 C C . GLY A 1 88 ? 5.317 -2.820 -12.272 1.00 95.31 88 GLY A C 1
ATOM 724 O O . GLY A 1 88 ? 5.701 -1.719 -12.660 1.00 95.31 88 GLY A O 1
ATOM 725 N N . GLN A 1 89 ? 5.556 -3.930 -12.966 1.00 96.44 89 GLN A N 1
ATOM 726 C CA . GLN A 1 89 ? 6.373 -3.927 -14.175 1.00 96.44 89 GLN A CA 1
ATOM 727 C C . GLN A 1 89 ? 5.768 -3.077 -15.297 1.00 96.44 89 GLN A C 1
ATOM 729 O O . GLN A 1 89 ? 6.518 -2.546 -16.113 1.00 96.44 89 GLN A O 1
ATOM 734 N N . LYS A 1 90 ? 4.439 -2.936 -15.317 1.00 95.62 90 LYS A N 1
ATOM 735 C CA . LYS A 1 90 ? 3.674 -2.170 -16.309 1.00 95.62 90 LYS A CA 1
ATOM 736 C C . LYS A 1 90 ? 3.361 -0.736 -15.862 1.00 95.62 90 LYS A C 1
ATOM 738 O O . LYS A 1 90 ? 2.541 -0.090 -16.503 1.00 95.62 90 LYS A O 1
ATOM 743 N N . GLY A 1 91 ? 3.921 -0.267 -14.741 1.00 95.00 91 GLY A N 1
ATOM 744 C CA . GLY A 1 91 ? 3.655 1.078 -14.223 1.00 95.00 91 GLY A CA 1
ATOM 745 C C . GLY A 1 91 ? 2.192 1.318 -13.848 1.00 95.00 91 GLY A C 1
ATOM 746 O O . GLY A 1 91 ? 1.674 2.409 -14.062 1.00 95.00 91 GLY A O 1
ATOM 747 N N . LYS A 1 92 ? 1.491 0.296 -13.341 1.00 94.50 92 LYS A N 1
ATOM 748 C CA . LYS A 1 92 ? 0.059 0.388 -12.997 1.00 94.50 92 LYS A CA 1
ATOM 749 C C . LYS A 1 92 ? -0.226 0.543 -11.507 1.00 94.50 92 LYS A C 1
ATOM 751 O O . LYS A 1 92 ? -1.387 0.660 -11.136 1.00 94.50 92 LYS A O 1
ATOM 756 N N . LEU A 1 93 ? 0.798 0.498 -10.661 1.00 95.31 93 LEU A N 1
ATOM 757 C CA . LEU A 1 93 ? 0.609 0.611 -9.217 1.00 95.31 93 LEU A CA 1
ATOM 758 C C . LEU A 1 93 ? 0.286 2.055 -8.824 1.00 95.31 93 LEU A C 1
ATOM 760 O O . LEU A 1 93 ? 0.846 2.983 -9.406 1.00 95.31 93 LEU A O 1
ATOM 764 N N . LYS A 1 94 ? -0.556 2.256 -7.805 1.00 93.19 94 LYS A N 1
ATOM 765 C CA . LYS A 1 94 ? -1.074 3.582 -7.411 1.00 93.19 94 LYS A CA 1
ATOM 766 C C . LYS A 1 94 ? 0.019 4.637 -7.190 1.00 93.19 94 LYS A C 1
ATOM 768 O O . LYS A 1 94 ? -0.109 5.756 -7.674 1.00 93.19 94 LYS A O 1
ATOM 773 N N . PHE A 1 95 ? 1.084 4.296 -6.466 1.00 92.31 95 PHE A N 1
ATOM 774 C CA . PHE A 1 95 ? 2.176 5.211 -6.104 1.00 92.31 95 PHE A CA 1
ATOM 775 C C . PHE A 1 95 ? 3.365 5.168 -7.073 1.00 92.31 95 PHE A C 1
ATOM 777 O O . PHE A 1 95 ? 4.354 5.859 -6.854 1.00 92.31 95 PHE A O 1
ATOM 784 N N . ALA A 1 96 ? 3.301 4.338 -8.115 1.00 94.62 96 ALA A N 1
ATOM 785 C CA . ALA A 1 96 ? 4.334 4.210 -9.143 1.00 94.62 96 ALA A CA 1
ATOM 786 C C . ALA A 1 96 ? 3.701 4.172 -10.542 1.00 94.62 96 ALA A C 1
ATOM 788 O O . ALA A 1 96 ? 4.152 3.441 -11.428 1.00 94.62 96 ALA A O 1
ATOM 789 N N . PHE A 1 97 ? 2.618 4.932 -10.713 1.00 91.94 97 PHE A N 1
ATOM 790 C CA . PHE A 1 97 ? 1.910 5.036 -11.978 1.00 91.94 97 PHE A CA 1
ATOM 791 C C . PHE A 1 97 ? 2.860 5.566 -13.060 1.00 91.94 97 PHE A C 1
ATOM 793 O O . PHE A 1 97 ? 3.715 6.402 -12.774 1.00 91.94 97 PHE A O 1
ATOM 800 N N . GLU A 1 98 ? 2.769 5.013 -14.270 1.00 92.81 98 GLU A N 1
ATOM 801 C CA . GLU A 1 98 ? 3.651 5.285 -15.422 1.00 92.81 98 GLU A CA 1
ATOM 802 C C . GLU A 1 98 ? 5.129 4.896 -15.236 1.00 92.81 98 GLU A C 1
ATOM 804 O O . GLU A 1 98 ? 5.915 4.946 -16.187 1.00 92.81 98 GLU A O 1
ATOM 809 N N . ARG A 1 99 ? 5.534 4.409 -14.056 1.00 95.38 99 ARG A N 1
ATOM 810 C CA . ARG A 1 99 ? 6.870 3.841 -13.865 1.00 95.38 99 ARG A CA 1
ATOM 811 C C . ARG A 1 99 ? 6.896 2.393 -14.342 1.00 95.38 99 ARG A C 1
ATOM 813 O O . ARG A 1 99 ? 6.715 1.449 -13.580 1.00 95.38 99 ARG A O 1
ATOM 820 N N . GLU A 1 100 ? 7.167 2.205 -15.621 1.00 96.62 100 GLU A N 1
ATOM 821 C CA . GLU A 1 100 ? 7.400 0.878 -16.195 1.00 96.62 100 GLU A CA 1
ATOM 822 C C . GLU A 1 100 ? 8.791 0.339 -15.820 1.00 96.62 100 GLU A C 1
ATOM 824 O O . GLU A 1 100 ? 9.753 1.100 -15.663 1.00 96.62 100 GLU A O 1
ATOM 829 N N . SER A 1 101 ? 8.926 -0.984 -15.680 1.00 97.12 101 SER A N 1
ATOM 830 C CA . SER A 1 101 ? 10.222 -1.611 -15.395 1.00 97.12 101 SER A CA 1
ATOM 831 C C . SER A 1 101 ? 11.151 -1.581 -16.609 1.00 97.12 101 SER A C 1
ATOM 833 O O . SER A 1 101 ? 10.713 -1.491 -17.757 1.00 97.12 101 SER A O 1
ATOM 835 N N . ALA A 1 102 ? 12.459 -1.715 -16.361 1.00 97.38 102 ALA A N 1
ATOM 836 C CA . ALA A 1 102 ? 13.444 -1.781 -17.436 1.00 97.38 102 ALA A CA 1
ATOM 837 C C . ALA A 1 102 ? 13.161 -2.976 -18.354 1.00 97.38 102 ALA A C 1
ATOM 839 O O . ALA A 1 102 ? 13.113 -2.828 -19.572 1.00 97.38 102 ALA A O 1
ATOM 840 N N . ALA A 1 103 ? 12.891 -4.143 -17.760 1.00 96.62 103 ALA A N 1
ATOM 841 C CA . ALA A 1 103 ? 12.572 -5.361 -18.494 1.00 96.62 103 ALA A CA 1
ATOM 842 C C . ALA A 1 103 ? 11.328 -5.198 -19.381 1.00 96.62 103 ALA A C 1
ATOM 844 O O . ALA A 1 103 ? 11.341 -5.638 -20.531 1.00 96.62 103 ALA A O 1
ATOM 845 N N . TYR A 1 104 ? 10.279 -4.540 -18.874 1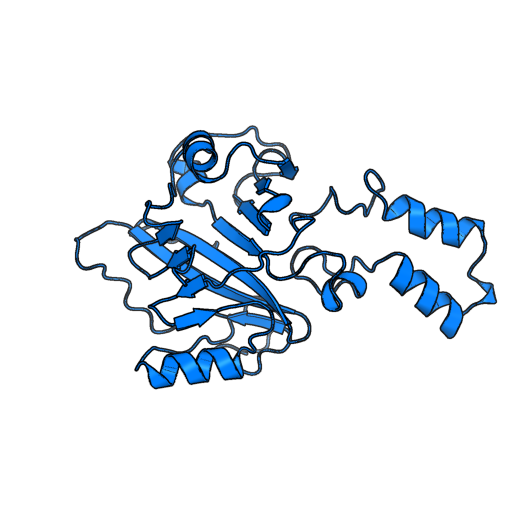.00 97.06 104 TYR A N 1
ATOM 846 C CA . TYR A 1 104 ? 9.066 -4.275 -19.643 1.00 97.06 104 TYR A CA 1
ATOM 847 C C . TYR A 1 104 ? 9.348 -3.360 -20.838 1.00 97.06 104 TYR A C 1
ATOM 849 O O . TYR A 1 104 ? 9.083 -3.745 -21.973 1.00 97.06 104 TYR A O 1
ATOM 857 N N . LEU A 1 105 ? 9.971 -2.204 -20.608 1.00 96.81 105 LEU A N 1
ATOM 858 C CA . LEU A 1 105 ? 10.294 -1.243 -21.666 1.00 96.81 105 LEU A CA 1
ATOM 859 C C . LEU A 1 105 ? 11.191 -1.834 -22.748 1.00 96.81 105 LEU A C 1
ATOM 861 O O . LEU A 1 105 ? 10.911 -1.697 -23.936 1.00 96.81 105 LEU A O 1
ATOM 865 N N . ILE A 1 106 ? 12.254 -2.530 -22.346 1.00 97.38 106 ILE A N 1
ATOM 866 C CA . ILE A 1 106 ? 13.170 -3.203 -23.271 1.00 97.38 106 ILE A CA 1
ATOM 867 C C . ILE A 1 106 ? 12.404 -4.215 -24.133 1.00 97.38 106 ILE A C 1
ATOM 869 O O . ILE A 1 106 ? 12.646 -4.313 -25.337 1.00 97.38 106 ILE A O 1
ATOM 873 N N . ASN A 1 107 ? 11.469 -4.959 -23.540 1.00 97.19 107 ASN A N 1
ATOM 874 C CA . ASN A 1 107 ? 10.629 -5.904 -24.267 1.00 97.19 107 ASN A CA 1
ATOM 875 C C . ASN A 1 107 ? 9.682 -5.200 -25.255 1.00 97.19 107 ASN A C 1
ATOM 877 O O . ASN A 1 107 ? 9.548 -5.652 -26.390 1.00 97.19 107 ASN A O 1
ATOM 881 N N . GLU A 1 108 ? 9.069 -4.081 -24.868 1.00 96.31 108 GLU A N 1
ATOM 882 C CA . GLU A 1 108 ? 8.199 -3.303 -25.759 1.00 96.31 108 GLU A CA 1
ATOM 883 C C . GLU A 1 108 ? 8.977 -2.696 -26.935 1.00 96.31 108 GLU A C 1
ATOM 885 O O . GLU A 1 108 ? 8.541 -2.814 -28.082 1.00 96.31 108 GLU A O 1
ATOM 890 N N . TYR A 1 109 ? 10.185 -2.171 -26.703 1.00 96.69 109 TYR A N 1
ATOM 891 C CA . TYR A 1 109 ? 11.079 -1.758 -27.787 1.00 96.69 109 TYR A CA 1
ATOM 892 C C . TYR A 1 109 ? 11.420 -2.921 -28.723 1.00 96.69 109 TYR A C 1
ATOM 894 O O . TYR A 1 109 ? 11.328 -2.765 -29.939 1.00 96.69 109 TYR A O 1
ATOM 902 N N . LYS A 1 110 ? 11.765 -4.099 -28.183 1.00 96.50 110 LYS A N 1
ATOM 903 C CA . LYS A 1 110 ? 12.091 -5.292 -28.988 1.00 96.50 110 LYS A CA 1
ATOM 904 C C . LYS A 1 110 ? 10.929 -5.733 -29.884 1.00 96.50 110 LYS A C 1
ATOM 906 O O . LYS A 1 110 ? 11.181 -6.202 -30.991 1.00 96.50 110 LYS A O 1
ATOM 911 N N . LYS A 1 111 ? 9.681 -5.576 -29.433 1.00 96.38 111 LYS A N 1
ATOM 912 C CA . LYS A 1 111 ? 8.484 -5.926 -30.217 1.00 96.38 111 LYS A CA 1
ATOM 913 C C . LYS A 1 111 ? 8.097 -4.856 -31.234 1.00 96.38 111 LYS A C 1
ATOM 915 O O . LYS A 1 111 ? 7.753 -5.198 -32.360 1.00 96.38 111 LYS A O 1
ATOM 920 N N . GLY A 1 112 ? 8.092 -3.589 -30.824 1.00 95.69 112 GLY A N 1
ATOM 921 C CA . GLY A 1 112 ? 7.526 -2.499 -31.617 1.00 95.69 112 GLY A CA 1
ATOM 922 C C . GLY A 1 112 ? 8.538 -1.808 -32.522 1.00 95.69 112 GLY A C 1
ATOM 923 O O . GLY A 1 112 ? 8.243 -1.547 -33.682 1.00 95.69 112 GLY A O 1
ATOM 924 N N . ASN A 1 113 ? 9.733 -1.515 -32.002 1.00 93.75 113 ASN A N 1
ATOM 925 C CA . ASN A 1 113 ? 10.742 -0.700 -32.682 1.00 93.75 113 ASN A CA 1
ATOM 926 C C . ASN A 1 113 ? 12.175 -1.158 -32.338 1.00 93.75 113 ASN A C 1
ATOM 928 O O . ASN A 1 113 ? 12.951 -0.378 -31.777 1.00 93.75 113 ASN A O 1
ATOM 932 N N . PRO A 1 114 ? 12.569 -2.403 -32.672 1.00 93.25 114 PRO A N 1
ATOM 933 C CA . PRO A 1 114 ? 13.849 -2.967 -32.237 1.00 93.25 114 PRO A CA 1
ATOM 934 C C . PRO A 1 114 ? 15.062 -2.169 -32.735 1.00 93.25 114 PRO A C 1
ATOM 936 O O . PRO A 1 114 ? 16.081 -2.127 -32.054 1.00 93.25 114 PRO A O 1
ATOM 939 N N . ALA A 1 115 ? 14.949 -1.489 -33.882 1.00 94.25 115 ALA A N 1
ATOM 940 C CA . ALA A 1 115 ? 16.009 -0.641 -34.429 1.00 94.25 115 ALA A CA 1
ATOM 941 C C . ALA A 1 115 ? 16.330 0.595 -33.562 1.00 94.25 115 ALA A C 1
ATOM 943 O O . ALA A 1 115 ? 17.431 1.130 -33.665 1.00 94.25 115 ALA A O 1
ATOM 944 N N . LEU A 1 116 ? 15.394 1.046 -32.716 1.00 94.31 116 LEU A N 1
ATOM 945 C CA . LEU A 1 116 ? 15.610 2.169 -31.795 1.00 94.31 116 LEU A CA 1
ATOM 946 C C . LEU A 1 116 ? 16.300 1.740 -30.492 1.00 94.31 116 LEU A C 1
ATOM 948 O O . LEU A 1 116 ? 16.838 2.588 -29.784 1.00 94.31 116 LEU A O 1
ATOM 952 N N . LEU A 1 117 ? 16.307 0.441 -30.173 1.00 96.69 117 LEU A N 1
ATOM 953 C CA . LEU A 1 117 ? 16.943 -0.082 -28.968 1.00 96.69 117 LEU A CA 1
ATOM 954 C C . LEU A 1 117 ? 18.447 -0.263 -29.187 1.00 96.69 117 LEU A C 1
ATOM 956 O O . LEU A 1 117 ? 18.934 -1.357 -29.474 1.00 96.69 117 LEU A O 1
ATOM 960 N N . THR A 1 118 ? 19.195 0.826 -29.049 1.00 97.12 118 THR A N 1
ATOM 961 C CA . THR A 1 118 ? 20.658 0.753 -29.014 1.00 97.12 118 THR A CA 1
ATOM 962 C C . THR A 1 118 ? 21.144 0.197 -27.674 1.00 97.12 118 THR A C 1
ATOM 964 O O . THR A 1 118 ? 20.422 0.218 -26.673 1.00 97.12 118 THR A O 1
ATOM 967 N N . LYS A 1 119 ? 22.398 -0.269 -27.622 1.00 97.00 119 LYS A N 1
ATOM 968 C CA . LYS A 1 119 ? 23.015 -0.728 -26.365 1.00 97.00 119 LYS A CA 1
ATOM 969 C C . LYS A 1 119 ? 23.092 0.395 -25.332 1.00 97.00 119 LYS A C 1
ATOM 971 O O . LYS A 1 119 ? 22.923 0.148 -24.142 1.00 97.00 119 LYS A O 1
ATOM 976 N N . GLU A 1 120 ? 23.332 1.622 -25.786 1.00 97.50 120 GLU A N 1
ATOM 977 C CA . GLU A 1 120 ? 23.374 2.814 -24.942 1.00 97.50 120 GLU A CA 1
ATOM 978 C C . GLU A 1 120 ? 21.999 3.105 -24.336 1.00 97.50 120 GLU A C 1
ATOM 980 O O . GLU A 1 120 ? 21.908 3.384 -23.142 1.00 97.50 120 GLU A O 1
ATOM 985 N N . LEU A 1 121 ? 20.925 2.988 -25.128 1.00 97.12 121 LEU A N 1
ATOM 986 C CA . LEU A 1 121 ? 19.561 3.172 -24.638 1.00 97.12 121 LEU A CA 1
ATOM 987 C C . LEU A 1 121 ? 19.152 2.057 -23.666 1.00 97.12 121 LEU A C 1
ATOM 989 O O . LEU A 1 121 ? 18.588 2.353 -22.617 1.00 97.12 121 LEU A O 1
ATOM 993 N N . GLU A 1 122 ? 19.461 0.793 -23.969 1.00 97.56 122 GLU A N 1
ATOM 994 C CA . GLU A 1 122 ? 19.183 -0.341 -23.073 1.00 97.56 122 GLU A CA 1
ATOM 995 C C . GLU A 1 122 ? 19.906 -0.181 -21.725 1.00 97.56 122 GLU A C 1
ATOM 997 O O . GLU A 1 122 ? 19.303 -0.380 -20.663 1.00 97.56 122 GLU A O 1
ATOM 1002 N N . LYS A 1 123 ? 21.172 0.260 -21.755 1.00 97.88 123 LYS A N 1
ATOM 1003 C CA . LYS A 1 123 ? 21.933 0.583 -20.545 1.00 97.88 123 LYS A CA 1
ATOM 1004 C C . LYS A 1 123 ? 21.290 1.735 -19.778 1.00 97.88 123 LYS A C 1
ATOM 1006 O O . LYS A 1 123 ? 21.064 1.587 -18.584 1.00 97.88 123 LYS A O 1
ATOM 1011 N N . LYS A 1 124 ? 20.937 2.835 -20.452 1.00 97.75 124 LYS A N 1
ATOM 1012 C CA . LYS A 1 124 ? 20.268 3.980 -19.820 1.00 97.75 124 LYS A CA 1
ATOM 1013 C C . LYS A 1 124 ? 18.961 3.564 -19.137 1.00 97.75 124 LYS A C 1
ATOM 1015 O O . LYS A 1 124 ? 18.774 3.847 -17.964 1.00 97.75 124 LYS A O 1
ATOM 1020 N N . ILE A 1 125 ? 18.091 2.827 -19.835 1.00 97.75 125 ILE A N 1
ATOM 1021 C CA . ILE A 1 125 ? 16.819 2.334 -19.279 1.00 97.75 125 ILE A CA 1
ATOM 1022 C C . ILE A 1 125 ? 17.050 1.515 -18.003 1.00 97.75 125 ILE A C 1
ATOM 1024 O O . ILE A 1 125 ? 16.269 1.637 -17.055 1.00 97.75 125 ILE A O 1
ATOM 1028 N N . THR A 1 126 ? 18.094 0.681 -18.000 1.00 97.69 126 THR A N 1
ATOM 1029 C CA . THR A 1 126 ? 18.468 -0.170 -16.865 1.00 97.69 126 THR A CA 1
ATOM 1030 C C . THR A 1 126 ? 19.022 0.651 -15.704 1.00 97.69 126 THR A C 1
ATOM 1032 O O . THR A 1 126 ? 18.543 0.493 -14.583 1.00 97.69 126 THR A O 1
ATOM 1035 N N . ASP A 1 127 ? 19.981 1.540 -15.970 1.00 97.88 127 ASP A N 1
ATOM 1036 C CA . ASP A 1 127 ? 20.608 2.400 -14.964 1.00 97.88 127 ASP A CA 1
ATOM 1037 C C . ASP A 1 127 ? 19.560 3.296 -14.289 1.00 97.88 127 ASP A C 1
ATOM 1039 O O . ASP A 1 127 ? 19.457 3.288 -13.063 1.00 97.88 127 ASP A O 1
ATOM 1043 N N . ASP A 1 128 ? 18.713 3.969 -15.079 1.00 97.19 128 ASP A N 1
ATOM 1044 C CA . ASP A 1 128 ? 17.652 4.860 -14.592 1.00 97.19 128 ASP A CA 1
ATOM 1045 C C . ASP A 1 128 ? 16.693 4.139 -13.630 1.00 97.19 128 ASP A C 1
ATOM 1047 O O . ASP A 1 128 ? 16.096 4.768 -12.767 1.00 97.19 128 ASP A O 1
ATOM 1051 N N . ARG A 1 129 ? 16.514 2.820 -13.767 1.00 96.94 129 ARG A N 1
ATOM 1052 C CA . ARG A 1 129 ? 15.552 2.013 -12.988 1.00 96.94 129 ARG A CA 1
ATOM 1053 C C . ARG A 1 129 ? 16.200 1.128 -11.930 1.00 96.94 129 ARG A C 1
ATOM 1055 O O . ARG A 1 129 ? 15.486 0.387 -11.249 1.00 96.94 129 ARG A O 1
ATOM 1062 N N . SER A 1 130 ? 17.519 1.191 -11.810 1.00 95.69 130 SER A N 1
ATOM 1063 C CA . SER A 1 130 ? 18.285 0.550 -10.746 1.00 95.69 130 SER A CA 1
ATOM 1064 C C . SER A 1 130 ? 18.248 1.389 -9.462 1.00 95.69 130 SER A C 1
ATOM 1066 O O . SER A 1 130 ? 17.826 2.542 -9.487 1.00 95.69 130 SER A O 1
ATOM 1068 N N . ILE A 1 131 ? 18.650 0.811 -8.326 1.00 93.94 131 ILE A N 1
ATOM 1069 C CA . ILE A 1 131 ? 18.739 1.550 -7.053 1.00 93.94 131 ILE A CA 1
ATOM 1070 C C . ILE A 1 131 ? 19.682 2.749 -7.221 1.00 93.94 131 ILE A C 1
ATOM 1072 O O . ILE A 1 131 ? 20.817 2.576 -7.663 1.00 93.94 131 ILE A O 1
ATOM 1076 N N . GLY A 1 132 ? 19.214 3.942 -6.846 1.00 93.56 132 GLY A N 1
ATOM 1077 C CA . GLY A 1 132 ? 19.940 5.206 -7.002 1.00 93.56 132 GLY A CA 1
ATOM 1078 C C . GLY A 1 132 ? 19.856 5.839 -8.399 1.00 93.56 132 GLY A C 1
ATOM 1079 O O . GLY A 1 132 ? 20.425 6.910 -8.605 1.00 93.56 132 GLY A O 1
ATOM 1080 N N . GLY A 1 133 ? 19.171 5.200 -9.353 1.00 95.94 133 GLY A N 1
ATOM 1081 C CA . GLY A 1 133 ? 18.784 5.812 -10.627 1.00 95.94 133 GLY A CA 1
ATOM 1082 C C . GLY A 1 133 ? 17.523 6.670 -10.487 1.00 95.94 133 GLY A C 1
ATOM 1083 O O . GLY A 1 133 ? 16.760 6.496 -9.544 1.00 95.9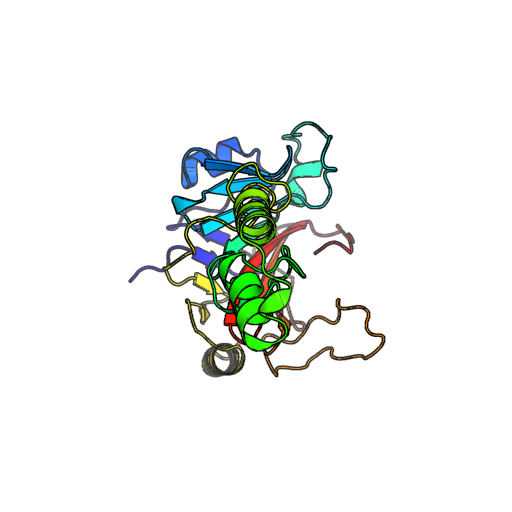4 133 GLY A O 1
ATOM 1084 N N . GLU A 1 134 ? 17.258 7.566 -11.445 1.00 94.00 134 GLU A N 1
ATOM 1085 C CA . GLU A 1 134 ? 16.159 8.555 -11.372 1.00 94.00 134 GLU A CA 1
ATOM 1086 C C . GLU A 1 134 ? 14.758 7.950 -11.142 1.00 94.00 134 GLU A C 1
ATOM 1088 O O . GLU A 1 134 ? 13.894 8.572 -10.529 1.00 94.00 134 GLU A O 1
ATOM 1093 N N . MET A 1 135 ? 14.536 6.725 -11.620 1.00 94.75 135 MET A N 1
ATOM 1094 C CA . MET A 1 135 ? 13.306 5.932 -11.495 1.00 94.75 135 MET A CA 1
ATOM 1095 C C . MET A 1 135 ? 13.565 4.619 -10.730 1.00 94.75 135 MET A C 1
ATOM 1097 O O . MET A 1 135 ? 12.892 3.594 -10.951 1.00 94.75 135 MET A O 1
ATOM 1101 N N . GLY A 1 136 ? 14.583 4.637 -9.868 1.00 94.81 136 GLY A N 1
ATOM 1102 C CA . GLY A 1 136 ? 14.989 3.549 -8.994 1.00 94.81 136 GLY A CA 1
ATOM 1103 C C . GLY A 1 136 ? 13.927 3.194 -7.953 1.00 94.81 136 GLY A C 1
ATOM 1104 O O . GLY A 1 136 ? 13.110 4.035 -7.574 1.00 94.81 136 GLY A O 1
ATOM 1105 N N . PRO A 1 137 ? 13.889 1.935 -7.485 1.00 94.00 137 PRO A N 1
ATOM 1106 C CA . PRO A 1 137 ? 12.868 1.470 -6.549 1.00 94.00 137 PRO A CA 1
ATOM 1107 C C . PRO A 1 137 ? 12.928 2.164 -5.174 1.00 94.00 137 PRO A C 1
ATOM 1109 O O . PRO A 1 137 ? 11.931 2.195 -4.456 1.00 94.00 137 PRO A O 1
ATOM 1112 N N . ASP A 1 138 ? 14.064 2.763 -4.819 1.00 92.31 138 ASP A N 1
ATOM 1113 C CA . ASP A 1 138 ? 14.277 3.552 -3.604 1.00 92.31 138 ASP A CA 1
ATOM 1114 C C . ASP A 1 138 ? 13.529 4.899 -3.602 1.00 92.31 138 ASP A C 1
ATOM 1116 O O . ASP A 1 138 ? 13.288 5.464 -2.533 1.00 92.31 138 ASP A O 1
ATOM 1120 N N . HIS A 1 139 ? 13.065 5.362 -4.768 1.00 91.44 139 HIS A N 1
ATOM 1121 C CA . HIS A 1 139 ? 12.211 6.545 -4.923 1.00 91.44 139 HIS A CA 1
ATOM 1122 C C . HIS A 1 139 ? 10.711 6.262 -4.784 1.00 91.44 139 HIS A C 1
ATOM 1124 O O . HIS A 1 139 ? 9.894 7.133 -5.074 1.00 91.44 139 HIS A O 1
ATOM 1130 N N . PHE A 1 140 ? 10.328 5.064 -4.340 1.00 93.31 140 PHE A N 1
ATOM 1131 C CA . PHE A 1 140 ? 8.927 4.693 -4.177 1.00 93.31 140 PHE A CA 1
ATOM 1132 C C . PHE A 1 140 ? 8.662 4.100 -2.795 1.00 93.31 140 PHE A C 1
ATOM 1134 O O . PHE A 1 140 ? 9.529 3.479 -2.172 1.00 93.31 140 PHE A O 1
ATOM 1141 N N . ILE A 1 141 ? 7.421 4.247 -2.331 1.00 94.12 141 ILE A N 1
ATOM 1142 C CA . ILE A 1 141 ? 6.967 3.705 -1.044 1.00 94.12 141 ILE A CA 1
ATOM 1143 C C . ILE A 1 141 ? 6.909 2.167 -1.016 1.00 94.12 141 ILE A C 1
ATOM 1145 O O . ILE A 1 141 ? 6.943 1.578 0.061 1.00 94.12 141 ILE A O 1
ATOM 1149 N N . TYR A 1 142 ? 6.857 1.503 -2.178 1.00 96.38 142 TYR A N 1
ATOM 1150 C CA . TYR A 1 142 ? 6.708 0.046 -2.267 1.00 96.38 142 TYR A CA 1
ATOM 1151 C C . TYR A 1 142 ? 7.869 -0.707 -1.604 1.00 96.38 142 TYR A C 1
ATOM 1153 O O . TYR A 1 142 ? 9.008 -0.590 -2.060 1.00 96.38 142 TYR A O 1
ATOM 1161 N N . PRO A 1 143 ? 7.594 -1.541 -0.590 1.00 97.06 143 PRO A N 1
ATOM 1162 C CA . PRO A 1 143 ? 8.573 -2.443 -0.004 1.00 97.06 143 PRO A CA 1
ATOM 1163 C C . PRO A 1 143 ? 9.192 -3.385 -1.039 1.00 97.06 143 PRO A C 1
ATOM 1165 O O . PRO A 1 143 ? 8.502 -3.876 -1.935 1.00 97.06 143 PRO A O 1
ATOM 1168 N N . TYR A 1 144 ? 10.471 -3.723 -0.878 1.00 95.94 144 TYR A N 1
ATOM 1169 C CA . TYR A 1 144 ? 11.111 -4.708 -1.759 1.00 95.94 144 TYR A CA 1
ATOM 1170 C C . TYR A 1 144 ? 10.518 -6.114 -1.608 1.00 95.94 144 TYR A C 1
ATOM 1172 O O . TYR A 1 144 ? 10.464 -6.857 -2.585 1.00 95.94 144 TYR A O 1
ATOM 1180 N N . THR A 1 145 ? 10.030 -6.483 -0.419 1.00 96.44 145 THR A N 1
ATOM 1181 C CA . THR A 1 145 ? 9.327 -7.756 -0.196 1.00 96.44 145 THR A CA 1
ATOM 1182 C C . THR A 1 145 ? 7.852 -7.500 0.108 1.00 96.44 145 THR A C 1
ATOM 1184 O O . THR A 1 145 ? 7.560 -6.851 1.109 1.00 96.44 145 THR A O 1
ATOM 1187 N N . PRO A 1 146 ? 6.908 -8.033 -0.688 1.00 96.69 146 PRO A N 1
ATOM 1188 C CA . PRO A 1 146 ? 5.490 -7.974 -0.351 1.00 96.69 146 PRO A CA 1
ATOM 1189 C C . PRO A 1 146 ? 5.161 -8.785 0.905 1.00 96.69 146 PRO A C 1
ATOM 1191 O O . PRO A 1 146 ? 5.785 -9.814 1.192 1.00 96.69 146 PRO A O 1
ATOM 1194 N N . TYR A 1 147 ? 4.128 -8.355 1.617 1.00 97.56 147 TYR A N 1
ATOM 1195 C CA . TYR A 1 147 ? 3.525 -9.081 2.718 1.00 97.56 147 TYR A CA 1
ATOM 1196 C C . TYR A 1 147 ? 2.939 -10.410 2.237 1.00 97.56 147 TYR A C 1
ATOM 1198 O O . TYR A 1 147 ? 2.312 -10.498 1.182 1.00 97.56 147 TYR A O 1
ATOM 1206 N N . LYS A 1 148 ? 3.159 -11.468 3.022 1.00 93.31 148 LYS A N 1
ATOM 1207 C CA . LYS A 1 148 ? 2.809 -12.846 2.630 1.00 93.31 148 LYS A CA 1
ATOM 1208 C C . LYS A 1 148 ? 1.738 -13.487 3.499 1.00 93.31 148 LYS A C 1
ATOM 1210 O O . LYS A 1 148 ? 1.212 -14.528 3.123 1.00 93.31 148 LYS A O 1
ATOM 1215 N N . GLN A 1 149 ? 1.474 -12.924 4.673 1.00 94.44 149 GLN A N 1
ATOM 1216 C CA . GLN A 1 149 ? 0.519 -13.506 5.610 1.00 94.44 149 GLN A CA 1
ATOM 1217 C C . GLN A 1 149 ? -0.886 -12.968 5.343 1.00 94.44 149 GLN A C 1
ATOM 1219 O O . GLN A 1 149 ? -1.083 -12.031 4.573 1.00 94.44 149 GLN A O 1
ATOM 1224 N N . THR A 1 150 ? -1.862 -13.570 6.005 1.00 95.00 150 THR A N 1
ATOM 1225 C CA . THR A 1 150 ? -3.244 -13.098 6.003 1.00 95.00 150 THR A CA 1
ATOM 1226 C C . THR A 1 150 ? -3.399 -11.894 6.938 1.00 95.00 150 THR A C 1
ATOM 1228 O O . THR A 1 150 ? -2.744 -11.811 7.979 1.00 95.00 150 THR A O 1
ATOM 1231 N N . VAL A 1 151 ? -4.310 -10.990 6.587 1.00 96.88 151 VAL A N 1
ATOM 1232 C CA . VAL A 1 151 ? -4.857 -9.911 7.424 1.00 96.88 151 VAL A CA 1
ATOM 1233 C C . VAL A 1 151 ? -6.352 -10.163 7.604 1.00 96.88 151 VAL A C 1
ATOM 1235 O O . VAL A 1 151 ? -6.990 -10.739 6.727 1.00 96.88 151 VAL A O 1
ATOM 1238 N N . THR A 1 152 ? -6.938 -9.735 8.721 1.00 96.94 152 THR A N 1
ATOM 1239 C CA . THR A 1 152 ? -8.401 -9.728 8.876 1.00 96.94 152 THR A CA 1
ATOM 1240 C C . THR A 1 152 ? -8.933 -8.310 8.995 1.00 96.94 152 THR A C 1
ATOM 1242 O O . THR A 1 152 ? -8.369 -7.520 9.745 1.00 96.94 152 THR A O 1
ATOM 1245 N N . ILE A 1 153 ? -10.023 -8.011 8.282 1.00 95.56 153 ILE A N 1
ATOM 1246 C CA . ILE A 1 153 ? -10.840 -6.804 8.471 1.00 95.56 153 ILE A CA 1
ATOM 1247 C C . ILE A 1 153 ? -12.248 -7.251 8.863 1.00 95.56 153 ILE A C 1
ATOM 1249 O O . ILE A 1 153 ? -12.895 -7.984 8.111 1.00 95.56 153 ILE A O 1
ATOM 1253 N N . ASP A 1 154 ? -12.698 -6.855 10.053 1.00 93.25 154 ASP A N 1
ATOM 1254 C CA . ASP A 1 154 ? -13.960 -7.283 10.682 1.00 93.25 154 ASP A CA 1
ATOM 1255 C C . ASP A 1 154 ? -14.071 -8.815 10.791 1.00 93.25 154 ASP A C 1
ATOM 1257 O O . ASP A 1 154 ? -15.139 -9.411 10.684 1.00 93.25 154 ASP A O 1
ATOM 1261 N N . GLY A 1 155 ? -12.924 -9.488 10.930 1.00 92.75 155 GLY A N 1
ATOM 1262 C CA . GLY A 1 155 ? -12.836 -10.948 10.940 1.00 92.75 155 GLY A CA 1
ATOM 1263 C C . GLY A 1 155 ? -12.950 -11.617 9.563 1.00 92.75 155 GLY A C 1
ATOM 1264 O O . GLY A 1 155 ? -12.859 -12.843 9.490 1.00 92.75 155 GLY A O 1
ATOM 1265 N N . SER A 1 156 ? -13.117 -10.875 8.461 1.00 95.25 156 SER A N 1
ATOM 1266 C CA . SER A 1 156 ? -12.971 -11.410 7.099 1.00 95.25 156 SER A CA 1
ATOM 1267 C C . SER A 1 156 ? -11.505 -11.427 6.681 1.00 95.25 156 SER A C 1
ATOM 1269 O O . SER A 1 156 ? -10.813 -10.423 6.819 1.00 95.25 156 SER A O 1
ATOM 1271 N N . GLU A 1 157 ? -11.038 -12.557 6.156 1.00 95.69 157 GLU A N 1
ATOM 1272 C CA . GLU A 1 157 ? -9.643 -12.746 5.756 1.00 95.69 157 GLU A CA 1
ATOM 1273 C C . GLU A 1 157 ? -9.336 -12.088 4.408 1.00 95.69 157 GLU A C 1
ATOM 1275 O O . GLU A 1 157 ? -10.162 -12.083 3.494 1.00 95.69 157 GLU A O 1
ATOM 1280 N N . ILE A 1 158 ? -8.122 -11.554 4.304 1.00 96.00 158 ILE A N 1
ATOM 1281 C CA . ILE A 1 158 ? -7.522 -10.962 3.111 1.00 96.00 158 ILE A CA 1
ATOM 1282 C C . ILE A 1 158 ? -6.098 -11.504 3.015 1.00 96.00 158 ILE A C 1
ATOM 1284 O O . ILE A 1 158 ? -5.367 -11.504 4.004 1.00 96.00 158 ILE A O 1
ATOM 1288 N N . HIS A 1 159 ? -5.702 -11.969 1.837 1.00 95.06 159 HIS A N 1
ATOM 1289 C CA . HIS A 1 159 ? -4.372 -12.508 1.571 1.00 95.06 159 HIS A CA 1
ATOM 1290 C C . HIS A 1 159 ? -3.957 -12.194 0.131 1.00 95.06 159 HIS A C 1
ATOM 1292 O O . HIS A 1 159 ? -4.773 -11.757 -0.681 1.00 95.06 159 HIS A O 1
ATOM 1298 N N . ALA A 1 160 ? -2.695 -12.460 -0.208 1.00 93.19 160 ALA A N 1
ATOM 1299 C CA . ALA A 1 160 ? -2.201 -12.302 -1.572 1.00 93.19 160 ALA A CA 1
ATOM 1300 C C . ALA A 1 160 ? -3.080 -13.075 -2.574 1.00 93.19 160 ALA A C 1
ATOM 1302 O O . ALA A 1 160 ? -3.427 -14.234 -2.335 1.00 93.19 160 ALA A O 1
ATOM 1303 N N . GLY A 1 161 ? -3.435 -12.432 -3.688 1.00 92.44 161 GLY A N 1
ATOM 1304 C CA . GLY A 1 161 ? -4.212 -13.037 -4.774 1.00 92.44 161 GLY A CA 1
ATOM 1305 C C . GLY A 1 161 ? -5.729 -13.109 -4.561 1.00 92.44 161 GLY A C 1
ATOM 1306 O O . GLY A 1 161 ? -6.424 -13.553 -5.472 1.00 92.44 161 GLY A O 1
ATOM 1307 N N . ILE A 1 162 ? -6.267 -12.670 -3.415 1.00 95.12 162 ILE A N 1
ATOM 1308 C CA . ILE A 1 162 ? -7.723 -12.562 -3.255 1.00 95.12 162 ILE A CA 1
ATOM 1309 C C . ILE A 1 162 ? -8.268 -11.490 -4.208 1.00 95.12 162 ILE A C 1
ATOM 1311 O O . ILE A 1 162 ? -7.720 -10.394 -4.291 1.00 95.12 162 ILE A O 1
ATOM 1315 N N . SER A 1 163 ? -9.344 -11.804 -4.928 1.00 94.75 163 SER A N 1
ATOM 1316 C CA . SER A 1 163 ? -10.058 -10.820 -5.753 1.00 94.75 163 SER A CA 1
ATOM 1317 C C . SER A 1 163 ? -11.080 -10.043 -4.921 1.00 94.75 163 SER A C 1
ATOM 1319 O O . SER A 1 163 ? -11.619 -10.573 -3.946 1.00 94.75 163 SER A O 1
ATOM 1321 N N . LEU A 1 164 ? -11.453 -8.832 -5.349 1.00 95.31 164 LEU A N 1
ATOM 1322 C CA . LEU A 1 164 ? -12.521 -8.071 -4.687 1.00 95.31 164 LEU A CA 1
ATOM 1323 C C . LEU A 1 164 ? -13.841 -8.857 -4.635 1.00 95.31 164 LEU A C 1
ATOM 1325 O O . LEU A 1 164 ? -14.538 -8.854 -3.621 1.00 95.31 164 LEU A O 1
ATOM 1329 N N . LYS A 1 165 ? -14.168 -9.578 -5.715 1.00 94.62 165 LYS A N 1
ATOM 1330 C CA . LYS A 1 165 ? -15.360 -10.432 -5.796 1.00 94.62 165 LYS A CA 1
ATOM 1331 C C . LYS A 1 165 ? -15.354 -11.519 -4.723 1.00 94.62 165 LYS A C 1
ATOM 1333 O O . LYS A 1 165 ? -16.379 -11.760 -4.084 1.00 94.62 165 LYS A O 1
ATOM 1338 N N . GLU A 1 166 ? -14.220 -12.185 -4.534 1.00 95.81 166 GLU A N 1
ATOM 1339 C CA . GLU A 1 166 ? -14.065 -13.221 -3.514 1.00 95.81 166 GLU A CA 1
ATOM 1340 C C . GLU A 1 166 ? -14.085 -12.636 -2.101 1.00 95.81 166 GLU A C 1
ATOM 1342 O O . GLU A 1 166 ? -14.819 -13.136 -1.249 1.00 95.81 166 GLU A O 1
ATOM 1347 N N . LEU A 1 167 ? -13.380 -11.526 -1.871 1.00 95.94 167 LEU A N 1
ATOM 1348 C CA . LEU A 1 167 ? -13.418 -10.798 -0.604 1.00 95.94 167 LEU A CA 1
ATOM 1349 C C . LEU A 1 167 ? -14.857 -10.426 -0.219 1.00 95.94 167 LEU A C 1
ATOM 1351 O O . LE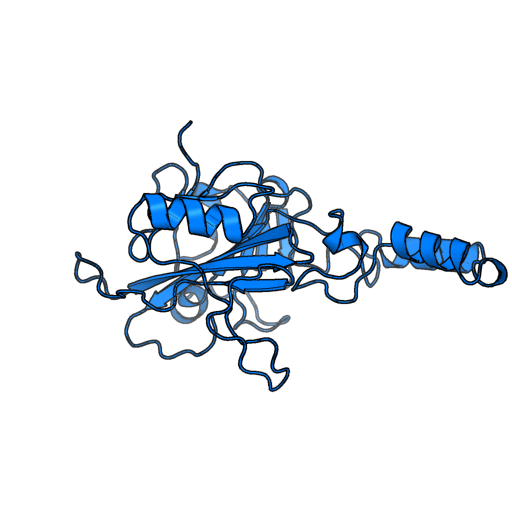U A 1 167 ? -15.312 -10.736 0.882 1.00 95.94 167 LEU A O 1
ATOM 1355 N N . ASN A 1 168 ? -15.612 -9.830 -1.140 1.00 96.06 168 ASN A N 1
ATOM 1356 C CA . ASN A 1 168 ? -17.000 -9.443 -0.898 1.00 96.06 168 ASN A CA 1
ATOM 1357 C C . ASN A 1 168 ? -17.929 -10.644 -0.700 1.00 96.06 168 ASN A C 1
ATOM 1359 O O . ASN A 1 168 ? -18.857 -10.571 0.105 1.00 96.06 168 ASN A O 1
ATOM 1363 N N . LYS A 1 169 ? -17.676 -11.772 -1.373 1.00 96.69 169 LYS A N 1
ATOM 1364 C CA . LYS A 1 169 ? -18.388 -13.029 -1.106 1.00 96.69 169 LYS A CA 1
ATOM 1365 C C . LYS A 1 169 ? -18.137 -13.513 0.328 1.00 96.69 169 LYS A C 1
ATOM 1367 O O . LYS A 1 169 ? -19.093 -13.866 1.016 1.00 96.69 169 LYS A O 1
ATOM 1372 N N . ASN A 1 170 ? -16.883 -13.495 0.783 1.00 96.50 170 ASN A N 1
ATOM 1373 C CA . ASN A 1 170 ? -16.499 -13.931 2.130 1.00 96.50 170 ASN A CA 1
ATOM 1374 C C . ASN A 1 170 ? -17.093 -13.028 3.218 1.00 96.50 170 ASN A C 1
ATOM 1376 O O . ASN A 1 170 ? -17.537 -13.524 4.252 1.00 96.50 170 ASN A O 1
ATOM 1380 N N . ARG A 1 171 ? -17.157 -11.716 2.964 1.00 95.94 171 ARG A N 1
ATOM 1381 C CA . ARG A 1 171 ? -17.791 -10.739 3.860 1.00 95.94 171 ARG A CA 1
ATOM 1382 C C . ARG A 1 171 ? -19.296 -10.963 3.983 1.00 95.94 171 ARG A C 1
ATOM 1384 O O . ARG A 1 171 ? -19.788 -11.103 5.098 1.00 95.94 171 ARG A O 1
ATOM 1391 N N . LYS A 1 172 ? -20.006 -11.133 2.863 1.00 95.94 172 LYS A N 1
ATOM 1392 C CA . LYS A 1 172 ? -21.448 -11.446 2.872 1.00 95.94 172 LYS A CA 1
ATOM 1393 C C . LYS A 1 172 ? -21.773 -12.732 3.628 1.00 95.94 172 LYS A C 1
ATOM 1395 O O . LYS A 1 172 ? -22.764 -12.778 4.339 1.00 95.94 172 LYS A O 1
ATOM 1400 N N . ALA A 1 173 ? -20.934 -13.763 3.513 1.00 96.88 173 ALA A N 1
ATOM 1401 C CA . ALA A 1 173 ? -21.119 -15.021 4.244 1.00 96.88 173 ALA A CA 1
ATOM 1402 C C . ALA A 1 173 ? -20.991 -14.876 5.776 1.00 96.88 173 ALA A C 1
ATOM 1404 O O . ALA A 1 173 ? -21.325 -15.807 6.504 1.00 96.88 173 ALA A O 1
ATOM 1405 N N . LYS A 1 174 ? -20.487 -13.732 6.251 1.00 95.25 174 LYS A N 1
ATOM 1406 C CA . LYS A 1 174 ? -20.349 -13.361 7.664 1.00 95.25 174 LYS A CA 1
ATOM 1407 C C . LYS A 1 174 ? -21.283 -12.208 8.057 1.00 95.25 174 LYS A C 1
ATOM 1409 O O . LYS A 1 174 ? -21.052 -11.590 9.089 1.00 95.25 174 LYS A O 1
ATOM 1414 N N . ASP A 1 175 ? -22.279 -11.892 7.224 1.00 93.81 175 ASP A N 1
ATOM 1415 C CA . ASP A 1 175 ? -23.192 -10.755 7.402 1.00 93.81 175 ASP A CA 1
ATOM 1416 C C . ASP A 1 175 ? -22.463 -9.401 7.543 1.00 93.81 175 ASP A C 1
ATOM 1418 O O . ASP A 1 175 ? -22.888 -8.510 8.277 1.00 93.81 175 ASP A O 1
ATOM 1422 N N . LEU A 1 176 ? -21.338 -9.244 6.831 1.00 92.44 176 LEU A N 1
ATOM 1423 C CA . LEU A 1 176 ? -20.552 -8.011 6.786 1.00 92.44 176 LEU A CA 1
ATOM 1424 C C . LEU A 1 176 ? -20.841 -7.220 5.505 1.00 92.44 176 LEU A C 1
ATOM 1426 O O . LEU A 1 176 ? -20.951 -7.792 4.415 1.00 92.44 176 LEU A O 1
ATOM 1430 N N . GLU A 1 177 ? -20.860 -5.894 5.631 1.00 92.25 177 GLU A N 1
ATOM 1431 C CA . GLU A 1 177 ? -20.932 -4.957 4.504 1.00 92.25 177 GLU A CA 1
ATOM 1432 C C . GLU A 1 177 ? -19.780 -5.171 3.515 1.00 92.25 177 GLU A C 1
ATOM 1434 O O . GLU A 1 177 ? -18.651 -5.489 3.903 1.00 92.25 177 GLU A O 1
ATOM 1439 N N . THR A 1 178 ? -20.043 -4.973 2.226 1.00 93.62 178 THR A N 1
ATOM 1440 C CA . THR A 1 178 ? -19.041 -5.140 1.166 1.00 93.62 178 THR A CA 1
ATOM 1441 C C . THR A 1 178 ? -18.122 -3.936 1.007 1.00 93.62 178 THR A C 1
ATOM 1443 O O . THR A 1 178 ? -18.466 -2.820 1.371 1.00 93.62 178 THR A O 1
ATOM 1446 N N . PHE A 1 179 ? -16.967 -4.175 0.392 1.00 93.56 179 PHE A N 1
ATOM 1447 C CA . PHE A 1 179 ? -16.084 -3.141 -0.129 1.00 93.56 179 PHE A CA 1
ATOM 1448 C C . PHE A 1 179 ? -16.569 -2.663 -1.502 1.00 93.56 179 PHE A C 1
ATOM 1450 O O . PHE A 1 179 ? -16.758 -3.477 -2.411 1.00 93.56 179 PHE A O 1
ATOM 1457 N N . THR A 1 180 ? -16.729 -1.355 -1.641 1.00 92.69 180 THR A N 1
ATOM 1458 C CA . THR A 1 180 ? -17.197 -0.635 -2.828 1.00 92.69 180 THR A CA 1
ATOM 1459 C C . THR A 1 180 ? -16.177 0.410 -3.259 1.00 92.69 180 THR A C 1
ATOM 1461 O O . THR A 1 180 ? -15.367 0.859 -2.448 1.00 92.69 180 THR A O 1
ATOM 1464 N N . PHE A 1 181 ? -16.166 0.734 -4.552 1.00 89.38 181 PHE A N 1
ATOM 1465 C CA . PHE A 1 181 ? -15.196 1.652 -5.143 1.00 89.38 181 PHE A CA 1
ATOM 1466 C C . PHE A 1 181 ? -15.340 3.051 -4.554 1.00 89.38 181 PHE A C 1
ATOM 1468 O O . PHE A 1 181 ? -16.451 3.579 -4.462 1.00 89.38 181 PHE A O 1
ATOM 1475 N N . ARG A 1 182 ? -14.201 3.636 -4.186 1.00 82.38 182 ARG A N 1
ATOM 1476 C CA . ARG A 1 182 ? -14.074 5.042 -3.837 1.00 82.38 182 ARG A CA 1
ATOM 1477 C C . ARG A 1 182 ? -13.762 5.813 -5.113 1.00 82.38 182 ARG A C 1
ATOM 1479 O O . ARG A 1 182 ? -12.701 5.626 -5.698 1.00 82.38 182 ARG A O 1
ATOM 1486 N N . ASP A 1 183 ? -14.678 6.682 -5.519 1.00 76.06 183 ASP A N 1
ATOM 1487 C CA . ASP A 1 183 ? -14.480 7.537 -6.686 1.00 76.06 183 ASP A CA 1
ATOM 1488 C C . ASP A 1 183 ? -13.522 8.698 -6.373 1.00 76.06 183 ASP A C 1
ATOM 1490 O O . ASP A 1 183 ? -13.911 9.801 -5.989 1.00 76.06 183 ASP A O 1
ATOM 1494 N N . ASP A 1 184 ? -12.225 8.405 -6.456 1.00 72.25 184 ASP A N 1
ATOM 1495 C CA . ASP A 1 184 ? -11.123 9.337 -6.214 1.00 72.25 184 ASP A CA 1
ATOM 1496 C C . ASP A 1 184 ? -10.170 9.467 -7.416 1.00 72.25 184 ASP A C 1
ATOM 1498 O O . ASP A 1 184 ? -9.101 10.076 -7.318 1.00 72.25 184 ASP A O 1
ATOM 1502 N N . ASN A 1 185 ? -10.564 8.927 -8.575 1.00 70.62 185 ASN A N 1
ATOM 1503 C CA . ASN A 1 185 ? -9.790 9.003 -9.816 1.00 70.62 185 ASN A CA 1
ATOM 1504 C C . ASN A 1 185 ? -10.043 10.310 -10.602 1.00 70.62 185 ASN A C 1
ATOM 1506 O O . ASN A 1 185 ? -9.334 10.582 -11.571 1.00 70.62 185 ASN A O 1
ATOM 1510 N N . MET A 1 186 ? -11.022 11.119 -10.165 1.00 67.81 186 MET A N 1
ATOM 1511 C CA . MET A 1 186 ? -11.398 12.418 -10.735 1.00 67.81 186 MET A CA 1
ATOM 1512 C C . MET A 1 186 ? -11.648 12.387 -12.254 1.00 67.81 186 MET A C 1
ATOM 1514 O O . MET A 1 186 ? -11.421 13.380 -12.948 1.00 67.81 186 MET A O 1
ATOM 1518 N N . ASN A 1 187 ? -12.138 11.264 -12.786 1.00 79.81 187 ASN A N 1
ATOM 1519 C CA . ASN A 1 187 ? -12.429 11.102 -14.215 1.00 79.81 187 ASN A CA 1
ATOM 1520 C C . ASN A 1 187 ? -13.785 11.711 -14.647 1.00 79.81 187 ASN A C 1
ATOM 1522 O O . ASN A 1 187 ? -14.143 11.617 -15.821 1.00 79.81 187 ASN A O 1
ATOM 1526 N N . LEU A 1 188 ? -14.507 12.358 -13.719 1.00 76.94 188 LEU A N 1
ATOM 1527 C CA . LEU A 1 188 ? -15.848 12.941 -13.891 1.00 76.94 188 LEU A CA 1
ATOM 1528 C C . LEU A 1 188 ? -16.972 11.912 -14.130 1.00 76.94 188 LEU A C 1
ATOM 1530 O O . LEU A 1 188 ? -18.047 12.283 -14.605 1.00 76.94 188 LEU A O 1
ATOM 1534 N N . VAL A 1 189 ? -16.747 10.642 -13.796 1.00 82.75 189 VAL A N 1
ATOM 1535 C CA . VAL A 1 189 ? -17.737 9.563 -13.850 1.00 82.75 189 VAL A CA 1
ATOM 1536 C C . VAL A 1 189 ? -17.959 9.046 -12.434 1.00 82.75 189 VAL A C 1
ATOM 1538 O O . VAL A 1 189 ? -17.030 8.532 -11.831 1.00 82.75 189 VAL A O 1
ATOM 1541 N N . ASP A 1 190 ? -19.194 9.136 -11.932 1.00 81.12 190 ASP A N 1
ATOM 1542 C CA . ASP A 1 190 ? -19.532 8.574 -10.620 1.00 81.12 190 ASP A CA 1
ATOM 1543 C C . ASP A 1 190 ? -19.552 7.042 -10.687 1.00 81.12 190 ASP A C 1
ATOM 1545 O O . ASP A 1 190 ? -20.510 6.418 -11.153 1.00 81.12 190 ASP A O 1
ATOM 1549 N N . GLU A 1 191 ? -18.449 6.446 -10.249 1.00 82.81 191 GLU A N 1
ATOM 1550 C CA . GLU A 1 191 ? -18.252 4.998 -10.149 1.00 82.81 191 GLU A CA 1
ATOM 1551 C C . GLU A 1 191 ? -18.415 4.500 -8.700 1.00 82.81 191 GLU A C 1
ATOM 1553 O O . GLU A 1 191 ? -18.122 3.333 -8.395 1.00 82.81 191 GLU A O 1
ATOM 1558 N N . SER A 1 192 ? -18.886 5.371 -7.799 1.00 81.75 192 SER A N 1
ATOM 1559 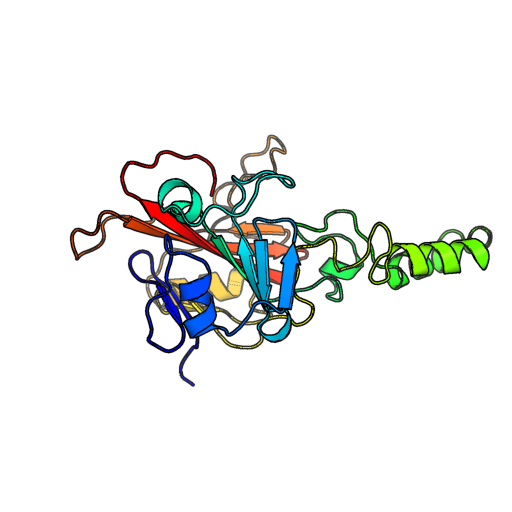C CA . SER A 1 192 ? -19.084 5.059 -6.385 1.00 81.75 192 SER A CA 1
ATOM 1560 C C . SER A 1 192 ? -20.028 3.868 -6.229 1.00 81.75 192 SER A C 1
ATOM 1562 O O . SER A 1 192 ? -21.050 3.750 -6.907 1.00 81.75 192 SER A O 1
ATOM 1564 N N . GLY A 1 193 ? -19.693 2.940 -5.332 1.00 80.69 193 GLY A N 1
ATOM 1565 C CA . GLY A 1 193 ? -20.521 1.748 -5.112 1.00 80.69 193 GLY A CA 1
ATOM 1566 C C . GLY A 1 193 ? -20.220 0.566 -6.046 1.00 80.69 193 GLY A C 1
ATOM 1567 O O . GLY A 1 193 ? -20.748 -0.529 -5.831 1.00 80.69 193 GLY A O 1
ATOM 1568 N N . THR A 1 194 ? -19.365 0.724 -7.064 1.00 86.31 194 THR A N 1
ATOM 1569 C CA . THR A 1 194 ? -19.006 -0.387 -7.964 1.00 86.31 194 THR A CA 1
ATOM 1570 C C . THR A 1 194 ? -18.134 -1.443 -7.270 1.00 86.31 194 THR A C 1
ATOM 1572 O O . THR A 1 194 ? -17.476 -1.192 -6.260 1.00 86.31 194 THR A O 1
ATOM 1575 N N . THR A 1 195 ? -18.148 -2.676 -7.797 1.00 86.50 195 THR A N 1
ATOM 1576 C CA . THR A 1 195 ? -17.440 -3.835 -7.207 1.00 86.50 195 THR A CA 1
ATOM 1577 C C . THR A 1 195 ? -16.646 -4.653 -8.231 1.00 86.50 195 THR A C 1
ATOM 1579 O O . THR A 1 195 ? -16.344 -5.823 -7.991 1.00 86.50 195 THR A O 1
ATOM 1582 N N . ASN A 1 196 ? -16.299 -4.052 -9.375 1.00 81.94 196 ASN A N 1
ATOM 1583 C CA . ASN A 1 196 ? -15.598 -4.743 -10.463 1.00 81.94 196 ASN A CA 1
ATOM 1584 C C . ASN A 1 196 ? -14.187 -5.192 -10.046 1.00 81.94 196 ASN A C 1
ATOM 1586 O O . ASN A 1 196 ? -13.798 -6.318 -10.340 1.00 81.94 196 ASN A O 1
ATOM 1590 N N . GLY A 1 197 ? -13.463 -4.367 -9.277 1.00 76.62 197 GLY A N 1
ATOM 1591 C CA . GLY A 1 197 ? -12.176 -4.746 -8.684 1.00 76.62 197 GLY A CA 1
ATOM 1592 C C . GLY A 1 197 ? -10.973 -4.645 -9.622 1.00 76.62 197 GLY A C 1
ATOM 1593 O O . GLY A 1 197 ? -9.918 -5.163 -9.275 1.00 76.62 197 GLY A O 1
ATOM 1594 N N . ASP A 1 198 ? -11.108 -4.003 -10.787 1.00 79.75 198 ASP A N 1
ATOM 1595 C CA . ASP A 1 198 ? -10.057 -3.986 -11.815 1.00 79.75 198 ASP A CA 1
ATOM 1596 C C . ASP A 1 198 ? -8.921 -3.003 -11.493 1.00 79.75 198 ASP A C 1
ATOM 1598 O O . ASP A 1 198 ? -7.747 -3.358 -11.554 1.00 79.75 198 ASP A O 1
ATOM 1602 N N . ASN A 1 199 ? -9.244 -1.763 -11.133 1.00 87.88 199 ASN A N 1
ATOM 1603 C CA . ASN A 1 199 ? -8.303 -0.786 -10.584 1.00 87.88 199 ASN A CA 1
ATOM 1604 C C . ASN A 1 199 ? -9.074 0.098 -9.607 1.00 87.88 199 ASN A C 1
ATOM 1606 O O . ASN A 1 199 ? -10.210 0.457 -9.907 1.00 87.88 199 ASN A O 1
ATOM 1610 N N . GLY A 1 200 ? -8.501 0.436 -8.454 1.00 90.38 200 GLY A N 1
ATOM 1611 C CA . GLY A 1 200 ? -9.172 1.332 -7.514 1.00 90.38 200 GLY A CA 1
ATOM 1612 C C . GLY A 1 200 ? -8.919 1.061 -6.050 1.00 90.38 200 GLY A C 1
ATOM 1613 O O . GLY A 1 200 ? -8.517 -0.040 -5.673 1.00 90.38 200 GLY A O 1
ATOM 1614 N N . GLU A 1 201 ? -9.230 2.063 -5.239 1.00 92.75 201 GLU A N 1
ATOM 1615 C CA . GLU A 1 201 ? -9.352 1.920 -3.798 1.00 92.75 201 GLU A CA 1
ATOM 1616 C C . GLU A 1 201 ? -10.806 1.581 -3.459 1.00 92.75 201 GLU A C 1
ATOM 1618 O O . GLU A 1 201 ? -11.740 2.189 -3.977 1.00 92.75 201 GLU A O 1
ATOM 1623 N N . TYR A 1 202 ? -11.006 0.588 -2.598 1.00 93.44 202 TYR A N 1
ATOM 1624 C CA . TYR A 1 202 ? -12.325 0.142 -2.175 1.00 93.44 202 TYR A CA 1
ATOM 1625 C C . TYR A 1 202 ? -12.414 0.178 -0.655 1.00 93.44 202 TYR A C 1
ATOM 1627 O O . TYR A 1 202 ? -11.463 -0.179 0.047 1.00 93.44 202 TYR A O 1
ATOM 1635 N N . TRP A 1 203 ? -13.577 0.549 -0.132 1.00 90.62 203 TRP A N 1
ATOM 1636 C CA . TRP A 1 203 ? -13.860 0.617 1.304 1.00 90.62 203 TRP A CA 1
ATOM 1637 C C . TRP A 1 203 ? -15.335 0.309 1.592 1.00 90.62 203 TRP A C 1
ATOM 1639 O O . TRP A 1 203 ? -16.133 0.192 0.672 1.00 90.62 203 TRP A O 1
ATOM 1649 N N . ASN A 1 204 ? -15.703 0.106 2.855 1.00 87.38 204 ASN A N 1
ATOM 1650 C CA . ASN A 1 204 ? -17.114 0.004 3.236 1.00 87.38 204 ASN A CA 1
ATOM 1651 C C . ASN A 1 204 ? -17.704 1.426 3.339 1.00 87.38 204 ASN A C 1
ATOM 1653 O O . ASN A 1 204 ? -17.183 2.231 4.106 1.00 87.38 204 ASN A O 1
ATOM 1657 N N . ASP A 1 205 ? -18.770 1.750 2.607 1.00 76.88 205 ASP A N 1
ATOM 1658 C CA . ASP A 1 205 ? -19.447 3.057 2.709 1.00 76.88 205 ASP A CA 1
ATOM 1659 C C . ASP A 1 205 ? -20.479 3.111 3.854 1.00 76.88 205 ASP A C 1
ATOM 1661 O O . ASP A 1 205 ? -20.730 4.170 4.425 1.00 76.88 205 ASP A O 1
ATOM 1665 N N . ASN A 1 206 ? -21.023 1.963 4.269 1.00 74.94 206 ASN A N 1
ATOM 1666 C CA . ASN A 1 206 ? -22.093 1.842 5.271 1.00 74.94 206 ASN A CA 1
ATOM 1667 C C . ASN A 1 206 ? -21.566 1.659 6.708 1.00 74.94 206 ASN A C 1
ATOM 1669 O O . ASN A 1 206 ? -22.182 0.988 7.541 1.00 74.94 206 ASN A O 1
ATOM 1673 N N . ARG A 1 207 ? -20.387 2.208 7.005 1.00 71.19 207 ARG A N 1
ATOM 1674 C CA . ARG A 1 207 ? -19.695 2.005 8.288 1.00 71.19 207 ARG A CA 1
ATOM 1675 C C . ARG A 1 207 ? -20.436 2.656 9.448 1.00 71.19 207 ARG A C 1
ATOM 1677 O O . ARG A 1 207 ? -20.928 3.778 9.333 1.00 71.19 207 ARG A O 1
ATOM 1684 N N . LYS A 1 208 ? -20.460 1.980 10.598 1.00 67.44 208 LYS A N 1
ATOM 1685 C CA . LYS A 1 208 ? -21.018 2.525 11.842 1.00 67.44 208 LYS A CA 1
ATOM 1686 C C . LYS A 1 208 ? -19.870 2.957 12.743 1.00 67.44 208 LYS A C 1
ATOM 1688 O O . LYS A 1 208 ? -19.414 2.204 13.591 1.00 67.44 208 LYS A O 1
ATOM 1693 N N . ILE A 1 209 ? -19.481 4.221 12.601 1.00 69.50 209 ILE A N 1
ATOM 16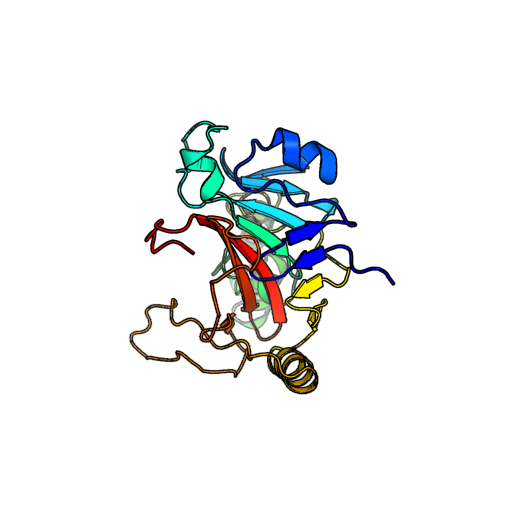94 C CA . ILE A 1 209 ? -18.295 4.847 13.220 1.00 69.50 209 ILE A CA 1
ATOM 1695 C C . ILE A 1 209 ? -18.418 5.002 14.764 1.00 69.50 209 ILE A C 1
ATOM 1697 O O . ILE A 1 209 ? -17.562 5.574 15.441 1.00 69.50 209 ILE A O 1
ATOM 1701 N N . GLU A 1 210 ? -19.483 4.475 15.370 1.00 76.56 210 GLU A N 1
ATOM 1702 C CA . GLU A 1 210 ? -19.705 4.504 16.814 1.00 76.56 210 GLU A CA 1
ATOM 1703 C C . GLU A 1 210 ? -19.066 3.295 17.503 1.00 76.56 210 GLU A C 1
ATOM 1705 O O . GLU A 1 210 ? -19.621 2.196 17.560 1.00 76.56 210 GLU A O 1
ATOM 1710 N N . CYS A 1 211 ? -17.892 3.516 18.089 1.00 82.06 211 CYS A N 1
ATOM 1711 C CA . CYS A 1 211 ? -17.176 2.468 18.798 1.00 82.06 211 CYS A CA 1
ATOM 1712 C C . CYS A 1 211 ? -17.696 2.248 20.236 1.00 82.06 211 CYS A C 1
ATOM 1714 O O . CYS A 1 211 ? -17.818 3.214 20.999 1.00 82.06 211 CYS A O 1
ATOM 1716 N N . PRO A 1 212 ? -17.911 0.988 20.680 1.00 72.50 212 PRO A N 1
ATOM 1717 C CA . PRO A 1 212 ? -18.582 0.668 21.951 1.00 72.50 212 PRO A CA 1
ATOM 1718 C C . PRO A 1 212 ? -17.950 1.271 23.217 1.00 72.50 212 PRO A C 1
ATOM 1720 O O . PRO A 1 212 ? -18.620 1.440 24.233 1.00 72.50 212 PRO A O 1
ATOM 1723 N N . LYS A 1 213 ? -16.651 1.592 23.184 1.00 75.00 213 LYS A N 1
ATOM 1724 C CA . LYS A 1 213 ? -15.874 2.057 24.347 1.00 75.00 213 LYS A CA 1
ATOM 1725 C C . LYS A 1 213 ? -15.900 3.579 24.561 1.00 75.00 213 LYS A C 1
ATOM 1727 O O . LYS A 1 213 ? -15.091 4.076 25.339 1.00 75.00 213 LYS A O 1
ATOM 1732 N N . LYS A 1 214 ? -16.790 4.328 23.889 1.00 70.50 214 LYS A N 1
ATOM 1733 C CA . LYS A 1 214 ? -16.789 5.812 23.882 1.00 70.50 214 LYS A CA 1
ATOM 1734 C C . LYS A 1 214 ? -15.415 6.403 23.525 1.00 70.50 214 LYS A C 1
ATOM 1736 O O . LYS A 1 214 ? -15.033 7.461 24.021 1.00 70.50 214 LYS A O 1
ATOM 1741 N N . GLN A 1 215 ? -14.647 5.690 22.706 1.00 82.12 215 GLN A N 1
ATOM 1742 C CA . GLN A 1 215 ? -13.384 6.201 22.192 1.00 82.12 215 GLN A CA 1
ATOM 1743 C C . GLN A 1 215 ? -13.661 7.336 21.207 1.00 82.12 215 GLN A C 1
ATOM 1745 O O . GLN A 1 215 ? -14.610 7.275 20.429 1.00 82.12 215 GLN A O 1
ATOM 1750 N N . ASN A 1 216 ? -12.813 8.358 21.238 1.00 84.06 216 ASN A N 1
ATOM 1751 C CA . ASN A 1 216 ? -12.887 9.512 20.350 1.00 84.06 216 ASN A CA 1
ATOM 1752 C C . ASN A 1 216 ? -12.124 9.275 19.040 1.00 84.06 216 ASN A C 1
ATOM 1754 O O . ASN A 1 216 ? -11.646 10.230 18.441 1.00 84.06 216 ASN A O 1
ATOM 1758 N N . TYR A 1 217 ? -11.947 8.022 18.621 1.00 86.62 217 TYR A N 1
ATOM 1759 C CA . TYR A 1 217 ? -11.227 7.678 17.403 1.00 86.62 217 TYR A CA 1
ATOM 1760 C C . TYR A 1 217 ? -11.754 6.392 16.768 1.00 86.62 217 TYR A C 1
ATOM 1762 O O . TYR A 1 217 ? -12.385 5.568 17.433 1.00 86.62 217 TYR A O 1
ATOM 1770 N N . TYR A 1 218 ? -11.454 6.212 15.489 1.00 88.81 218 TYR A N 1
ATOM 1771 C CA . TYR A 1 218 ? -11.802 5.039 14.696 1.00 88.81 218 TYR A CA 1
ATOM 1772 C C . TYR A 1 218 ? -10.757 4.800 13.597 1.00 88.81 218 TYR A C 1
ATOM 1774 O O . TYR A 1 218 ? -9.911 5.656 13.320 1.00 88.81 218 TYR A O 1
ATOM 1782 N N . PHE A 1 219 ? -10.812 3.624 12.978 1.00 90.31 219 PHE A N 1
ATOM 1783 C CA . PHE A 1 219 ? -9.942 3.217 11.884 1.00 90.31 219 PHE A CA 1
ATOM 1784 C C . PHE A 1 219 ? -10.719 3.115 10.579 1.00 90.31 219 PHE A C 1
ATOM 1786 O O . PHE A 1 219 ? -11.767 2.474 10.489 1.00 90.31 219 PHE A O 1
ATOM 1793 N N . LEU A 1 220 ? -10.157 3.714 9.539 1.00 89.62 220 LEU A N 1
ATOM 1794 C CA . LEU A 1 220 ? -10.630 3.580 8.174 1.00 89.62 220 LEU A CA 1
ATOM 1795 C C . LEU A 1 220 ? -9.748 2.559 7.462 1.00 89.62 220 LEU A C 1
ATOM 1797 O O . LEU A 1 220 ? -8.552 2.779 7.283 1.00 89.62 220 LEU A O 1
ATOM 1801 N N . ASN A 1 221 ? -10.350 1.445 7.057 1.00 93.06 221 ASN A N 1
ATOM 1802 C CA . ASN A 1 221 ? -9.674 0.391 6.312 1.00 93.06 221 ASN A CA 1
ATOM 1803 C C . ASN A 1 221 ? -10.125 0.417 4.846 1.00 93.06 221 ASN A C 1
ATOM 1805 O O . ASN A 1 221 ? -11.318 0.555 4.566 1.00 93.06 221 ASN A O 1
ATOM 1809 N N . SER A 1 222 ? -9.179 0.259 3.925 1.00 94.25 22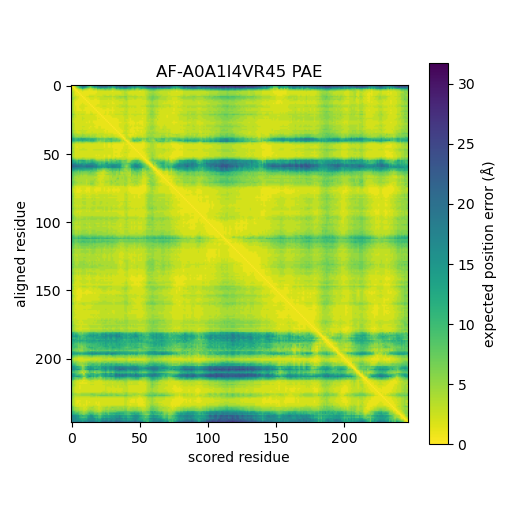2 SER A N 1
ATOM 1810 C CA . SER A 1 222 ? -9.425 0.154 2.483 1.00 94.25 222 SER A CA 1
ATOM 1811 C C . SER A 1 222 ? -8.513 -0.882 1.840 1.00 94.25 222 SER A C 1
ATOM 1813 O O . SER A 1 222 ? -7.456 -1.220 2.381 1.00 94.25 222 SER A O 1
ATOM 1815 N N . VAL A 1 223 ? -8.932 -1.381 0.682 1.00 95.81 223 VAL A N 1
ATOM 1816 C CA . VAL A 1 223 ? -8.168 -2.298 -0.165 1.00 95.81 223 VAL A CA 1
ATOM 1817 C C . VAL A 1 223 ? -7.961 -1.655 -1.533 1.00 95.81 223 VAL A C 1
ATOM 1819 O O . VAL A 1 223 ? -8.922 -1.224 -2.162 1.00 95.81 223 VAL A O 1
ATOM 1822 N N . GLN A 1 224 ? -6.718 -1.582 -1.998 1.00 95.81 224 GLN A N 1
ATOM 1823 C CA . GLN A 1 224 ? -6.378 -1.088 -3.332 1.00 95.81 224 GLN A CA 1
ATOM 1824 C C . GLN A 1 224 ? -6.131 -2.266 -4.266 1.00 95.81 224 GLN A C 1
ATOM 1826 O O . GLN A 1 224 ? -5.358 -3.165 -3.933 1.00 95.81 224 GLN A O 1
ATOM 1831 N N . TYR A 1 225 ? -6.725 -2.221 -5.453 1.00 95.25 225 TYR A N 1
ATOM 1832 C CA . TYR A 1 225 ? -6.449 -3.143 -6.549 1.00 95.25 225 TYR A CA 1
ATOM 1833 C C . TYR A 1 225 ? -5.812 -2.407 -7.724 1.00 95.25 225 TYR A C 1
ATOM 1835 O O . TYR A 1 225 ? -6.199 -1.279 -8.035 1.00 95.25 225 TYR A O 1
ATOM 1843 N N . SER A 1 226 ? -4.873 -3.069 -8.395 1.00 93.56 226 SER A N 1
ATOM 1844 C CA . SER A 1 226 ? -4.228 -2.577 -9.614 1.00 93.56 226 SER A CA 1
ATOM 1845 C C . SER A 1 226 ? -4.037 -3.729 -10.588 1.00 93.56 226 SER A C 1
ATOM 1847 O O . SER A 1 226 ? -3.365 -4.712 -10.291 1.00 93.56 226 SER A O 1
ATOM 1849 N N . GLY A 1 227 ? -4.661 -3.637 -11.760 1.00 86.81 227 GLY A N 1
ATOM 1850 C CA . GLY A 1 227 ? -4.695 -4.720 -12.740 1.00 86.81 227 GLY A CA 1
ATOM 1851 C C . GLY A 1 227 ? -5.416 -5.973 -12.235 1.00 86.81 227 GLY A C 1
ATOM 1852 O O . GLY A 1 227 ? -4.991 -7.074 -12.569 1.00 86.81 227 GLY A O 1
ATOM 1853 N N . ALA A 1 228 ? -6.473 -5.800 -11.438 1.00 86.50 228 ALA A N 1
ATOM 1854 C CA . ALA A 1 228 ? -7.243 -6.830 -10.738 1.00 86.50 228 ALA A CA 1
ATOM 1855 C C . ALA A 1 228 ? -6.471 -7.617 -9.660 1.00 86.50 228 ALA A C 1
ATOM 1857 O O . ALA A 1 228 ? -6.999 -8.575 -9.092 1.00 86.50 228 ALA A O 1
ATOM 1858 N N . GLU A 1 229 ? -5.246 -7.201 -9.329 1.00 91.00 229 GLU A N 1
ATOM 1859 C CA . GLU A 1 229 ? -4.437 -7.778 -8.254 1.00 91.00 229 GLU A CA 1
ATOM 1860 C C . GLU A 1 229 ? -4.508 -6.896 -7.004 1.00 91.00 229 GLU A C 1
ATOM 1862 O O . GLU A 1 229 ? -4.475 -5.667 -7.102 1.00 91.00 229 GLU A O 1
ATOM 1867 N N . LEU A 1 230 ? -4.600 -7.517 -5.821 1.00 96.12 230 LEU A N 1
ATOM 1868 C CA . LEU A 1 230 ? -4.532 -6.796 -4.551 1.00 96.12 230 LEU A CA 1
ATOM 1869 C C . LEU A 1 230 ? -3.157 -6.127 -4.421 1.00 96.12 230 LEU A C 1
ATOM 1871 O O . LEU A 1 230 ? -2.122 -6.791 -4.317 1.00 96.12 230 LEU A O 1
ATOM 1875 N N . GLU A 1 231 ? -3.155 -4.801 -4.400 1.00 97.19 231 GLU A N 1
AT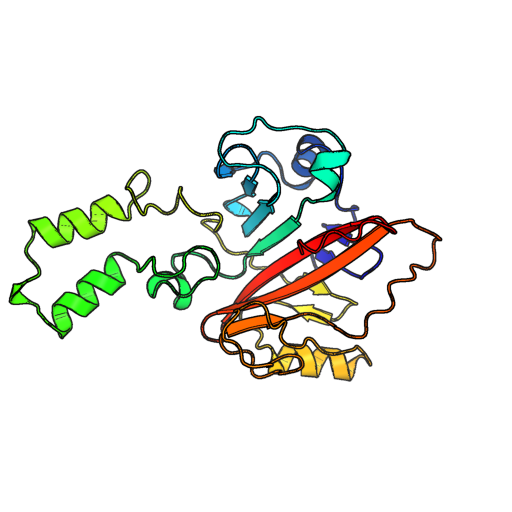OM 1876 C CA . GLU A 1 231 ? -1.946 -4.002 -4.300 1.00 97.19 231 GLU A CA 1
ATOM 1877 C C . GLU A 1 231 ? -1.544 -3.806 -2.839 1.00 97.19 231 GLU A C 1
ATOM 1879 O O . GLU A 1 231 ? -0.442 -4.182 -2.433 1.00 97.19 231 GLU A O 1
ATOM 1884 N N . TYR A 1 232 ? -2.444 -3.239 -2.035 1.00 97.81 232 TYR A N 1
ATOM 1885 C CA . TYR A 1 232 ? -2.220 -3.005 -0.615 1.00 97.81 232 TYR A CA 1
ATOM 1886 C C . TYR A 1 232 ? -3.529 -2.914 0.173 1.00 97.81 232 TYR A C 1
ATOM 1888 O O . TYR A 1 232 ? -4.607 -2.689 -0.377 1.00 97.81 232 TYR A O 1
ATOM 1896 N N . ILE A 1 233 ? -3.410 -3.045 1.492 1.00 97.62 233 ILE A N 1
ATOM 1897 C CA . ILE A 1 233 ? -4.417 -2.612 2.466 1.00 97.62 233 ILE A CA 1
ATOM 1898 C C . ILE A 1 233 ? -3.918 -1.314 3.097 1.00 97.62 233 ILE A C 1
ATOM 1900 O O . ILE A 1 233 ? -2.759 -1.247 3.505 1.00 97.62 233 ILE A O 1
ATOM 1904 N N . LYS A 1 234 ? -4.781 -0.304 3.207 1.00 95.94 234 LYS A N 1
ATOM 1905 C CA . LYS A 1 234 ? -4.470 0.970 3.868 1.00 95.94 234 LYS A CA 1
ATOM 1906 C C . LYS A 1 234 ? -5.374 1.167 5.079 1.00 95.94 234 LYS A C 1
ATOM 1908 O O . LYS A 1 234 ? -6.596 1.057 4.973 1.00 95.94 234 LYS A O 1
ATOM 1913 N N . ILE A 1 235 ? -4.749 1.461 6.215 1.00 95.00 235 ILE A N 1
ATOM 1914 C CA . ILE A 1 235 ? -5.380 1.685 7.512 1.00 95.00 235 ILE A CA 1
ATOM 1915 C C . ILE A 1 235 ? -5.047 3.105 7.955 1.00 95.00 235 ILE A C 1
ATOM 1917 O O . ILE A 1 235 ? -3.881 3.424 8.185 1.00 95.00 235 ILE A O 1
ATOM 192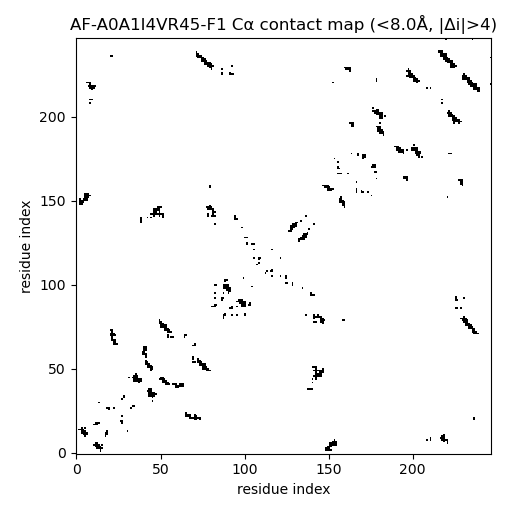1 N N . GLY A 1 236 ? -6.062 3.951 8.087 1.00 90.19 236 GLY A N 1
ATOM 1922 C CA . GLY A 1 236 ? -5.923 5.311 8.600 1.00 90.19 236 GLY A CA 1
ATOM 1923 C C . GLY A 1 236 ? -6.562 5.455 9.971 1.00 90.19 236 GLY A C 1
ATOM 1924 O O . GLY A 1 236 ? -7.644 4.924 10.215 1.00 90.19 236 GLY A O 1
ATOM 1925 N N . TYR A 1 237 ? -5.905 6.204 10.849 1.00 87.75 237 TYR A N 1
ATOM 1926 C CA . TYR A 1 237 ? -6.465 6.626 12.128 1.00 87.75 237 TYR A CA 1
ATOM 1927 C C . TYR A 1 237 ? -7.247 7.932 11.959 1.00 87.75 237 TYR A C 1
ATOM 1929 O O . TYR A 1 237 ? -6.859 8.825 11.198 1.00 87.75 237 TYR A O 1
ATOM 1937 N N . ARG A 1 238 ? -8.383 8.030 12.648 1.00 85.00 238 ARG A N 1
ATOM 1938 C CA . ARG A 1 238 ? -9.229 9.221 12.666 1.00 85.00 238 ARG A CA 1
ATOM 1939 C C . ARG A 1 238 ? -9.671 9.533 14.069 1.00 85.00 238 ARG A C 1
ATOM 1941 O O . ARG A 1 238 ? -10.170 8.656 14.761 1.00 85.00 238 ARG A O 1
ATOM 1948 N N . VAL A 1 239 ? -9.540 10.795 14.453 1.00 84.56 239 VAL A N 1
ATOM 1949 C CA . VAL A 1 239 ? -10.122 11.321 15.686 1.00 84.56 239 VAL A CA 1
ATOM 1950 C C . VAL A 1 239 ? -11.523 11.846 15.359 1.00 84.56 239 VAL A C 1
ATOM 1952 O O . VAL A 1 239 ? -11.743 12.429 14.303 1.00 84.56 239 VAL A O 1
ATOM 1955 N N . GLN A 1 240 ? -12.499 11.626 16.233 1.00 78.56 240 GLN A N 1
ATOM 1956 C CA . GLN A 1 240 ? -13.834 12.204 16.094 1.00 78.56 240 GLN A CA 1
ATOM 1957 C C . GLN A 1 240 ? -13.744 13.736 16.053 1.00 78.56 240 GLN A C 1
ATOM 1959 O O . GLN A 1 240 ? -13.066 14.339 16.885 1.00 78.56 240 GLN A O 1
ATOM 1964 N N . GLY A 1 241 ? -14.436 14.348 15.089 1.00 75.06 241 GLY A N 1
ATOM 1965 C CA . GLY A 1 241 ? -14.364 15.788 14.818 1.00 75.06 241 GLY A CA 1
ATOM 1966 C C . GLY A 1 241 ? -13.182 16.215 13.938 1.00 75.06 241 GLY A C 1
ATOM 1967 O O . GLY A 1 241 ? -13.021 17.406 13.688 1.00 75.06 241 GLY A O 1
ATOM 1968 N N . ASP A 1 242 ? -12.352 15.276 13.473 1.00 73.94 242 ASP A N 1
ATOM 1969 C CA . ASP A 1 242 ? -11.382 15.520 12.405 1.00 73.94 242 ASP A CA 1
ATOM 1970 C C . ASP A 1 242 ? -12.064 15.341 11.040 1.00 73.94 242 ASP A C 1
ATOM 1972 O O . ASP A 1 242 ? -12.146 14.230 10.509 1.00 73.94 242 ASP A O 1
ATOM 1976 N N . ASP A 1 243 ? -12.560 16.449 10.486 1.00 64.88 243 ASP A N 1
ATOM 1977 C CA . ASP A 1 243 ? -13.236 16.508 9.180 1.00 64.88 243 ASP A CA 1
ATOM 1978 C C . ASP A 1 243 ? -12.247 16.537 7.997 1.00 64.88 243 ASP A C 1
ATOM 1980 O O . ASP A 1 243 ? -12.598 16.930 6.882 1.00 64.88 243 ASP A O 1
ATOM 1984 N N . SER A 1 244 ? -10.983 16.156 8.222 1.00 65.25 244 SER A N 1
ATOM 1985 C CA . SER A 1 244 ? -9.975 16.127 7.168 1.00 65.25 244 SER A CA 1
ATOM 1986 C C . SER A 1 244 ? -10.423 15.232 6.003 1.00 65.25 244 SER A C 1
ATOM 1988 O O . SER A 1 244 ? -10.638 14.026 6.194 1.00 65.25 244 SER A O 1
ATOM 1990 N N . PRO A 1 245 ? -10.490 15.770 4.767 1.00 55.53 245 PRO A N 1
ATOM 1991 C CA . PRO A 1 245 ? -10.874 14.987 3.592 1.00 55.53 245 PRO A CA 1
ATOM 1992 C C . PRO A 1 245 ? -9.809 13.941 3.218 1.00 55.53 245 PRO A C 1
ATOM 1994 O O . PRO A 1 245 ? -10.042 13.074 2.374 1.00 55.53 245 PRO A O 1
ATOM 1997 N N . TYR A 1 246 ? -8.625 14.002 3.835 1.00 52.41 246 TYR A N 1
ATOM 1998 C CA . TYR A 1 246 ? -7.444 13.250 3.430 1.00 52.41 246 TYR A CA 1
ATOM 1999 C C . TYR A 1 246 ? -7.395 11.851 4.039 1.00 52.41 246 TYR A C 1
ATOM 2001 O O . TYR A 1 246 ? -6.633 11.588 4.975 1.00 52.41 246 TYR A O 1
ATOM 2009 N N . PHE A 1 247 ? -8.198 10.924 3.508 1.00 58.16 247 PHE A N 1
ATOM 2010 C CA . PHE A 1 247 ? -8.001 9.476 3.696 1.00 58.16 247 PHE A CA 1
ATOM 2011 C C . PHE A 1 247 ? -7.071 8.889 2.638 1.00 58.16 247 PHE A C 1
ATOM 2013 O O . PHE A 1 247 ? -7.350 9.072 1.438 1.00 58.16 247 PHE A O 1
#

Radius of gyration: 19.2 Å; Cα contacts (8 Å, |Δi|>4): 499; chains: 1; bounding box: 47×39×59 Å

Solvent-accessible surface area (backbone atoms only — not comparable to full-atom values): 13548 Å² total; per-residue (Å²): 133,86,57,45,33,44,33,41,53,67,49,48,29,47,73,90,38,75,59,57,77,36,46,39,68,72,61,47,29,75,77,70,43,77,61,73,45,61,44,63,51,52,24,42,24,28,27,90,62,6,32,31,41,36,30,90,86,56,56,71,86,42,76,72,63,64,47,48,87,60,26,38,56,34,26,44,35,43,22,43,39,26,64,84,33,80,36,20,28,66,8,50,31,90,87,42,56,77,47,54,29,42,70,47,52,55,50,50,32,60,74,76,42,47,89,75,59,41,73,67,53,54,48,47,47,40,50,33,43,30,80,87,24,93,63,9,59,70,82,39,79,54,24,85,33,48,34,79,64,46,34,23,54,76,80,34,72,45,46,71,79,50,38,55,60,55,46,35,51,55,21,50,77,68,79,38,81,48,58,21,31,56,73,76,80,80,80,86,65,92,49,59,69,40,59,85,42,46,64,45,44,24,28,58,86,87,67,75,87,75,42,93,80,76,56,65,46,35,38,50,62,34,42,30,24,28,81,45,35,44,31,32,39,40,38,33,48,40,47,70,91,63,81,72,87,85,124

Organism: Chryseobacterium oleae (NCBI:txid491207)